Protein AF-0000000067173286 (afdb_homodimer)

Nearest PDB structures (foldseek):
  5bvb-assembly1_A  TM=8.939E-01  e=9.170E-11  synthetic construct
  5bvb-assembly6_D-2  TM=8.999E-01  e=1.768E-10  synthetic construct
  4j9a-assembly1_A  TM=9.009E-01  e=2.850E-10  Pseudomonas aeruginosa PAO1
  1z1s-assembly1_A  TM=8.974E-01  e=4.328E-10  Pseudomonas aeruginosa PAO1
  4j8t-assembly5_A  TM=9.009E-01  e=6.192E-10  Pseudomonas aeruginosa PAO1

Sequence (304 aa):
MTPEPDEARTRTHRTIDRLQQALLAGDMNTFADEWAPHGTATFPFAPPGWPSPKGRDEVRTYLSGLSGSVEIRGIRHQTRHDTADPGTVVLEWGVTGIVRATGKPYDIDYVVVITVGDEGIESFRDYWNPLAIAGATGGVEALASAFSGDGQMTPEPDEARTRTHRTIDRLQQALLAGDMNTFADEWAPHGTATFPFAPPGWPSPKGRDEVRTYLSGLSGSVEIRGIRHQTRHDTADPGTVVLEWGVTGIVRATGKPYDIDYVVVITVGDEGIESFRDYWNPLAIAGATGGVEALASAFSGDGQ

InterPro domains:
  IPR032710 NTF2-like domain superfamily [SSF54427] (3-133)
  IPR037401 SnoaL-like domain [PF12680] (18-120)

pLDDT: mean 88.12, std 14.84, range [24.48, 98.81]

Radius of gyration: 19.88 Å; Cα contacts (8 Å, |Δi|>4): 614; chains: 2; bounding box: 54×49×41 Å

Secondary structure (DSSP, 8-state):
----HHHHHHHHHHHHHHHHHHHHHT-HHHHHTTEEEEEEEE-TTSPTT----BHHHHHHHHHHHHHTTEEEEEEEEEEEEEBSSTTEEEEEEEEEEEETTT--EEEEEEEEEEEEETTEEEEEEEEE-HHHHHHHHT-HHHHHHHHHT---/----HHHHHHHHHHHHHHHHHHHHHT-HHHHHTTEEEEEEEE-TTSPTT----BHHHHHHHHHHHHHTTEEEEEEEEEEEEEBSSTTEEEEEEEEEEEETTT--EEEEEEEEEEEEETTEEEEEEEEE-HHHHHHHHT-HHHHHHHHHT---

Foldseek 3Di:
DPDDLVVLLVVQVVLVVQLQVCLQVLNQLSNLQQAFQFAWEAEVPDFPPDDIDGHSVRSSVVVVVVSQFWHWHDWPDWDWDQDPRSQKIKIWTKTKTAGPVVRDIAIWIWIWIWGADDRGTRYIYIYTDVCSVCVRRVRNVVVVCSPVPPDD/DPDDLVVLLVVQVVLVVQLQVCLQVLNQLSNLQQAFQFAWEAEVPDFPPDDIAGHSVRSSVVVVVVSQFWHWHDKPDWDWDQDPRSQKIKIWTKTKTAGPVVRDIAIWIWIWIWGADDRGTRYIYIYTDVCSVCVRRVRNVVVVCSPVPPDD

Structure (mmCIF, N/CA/C/O backbone):
data_AF-0000000067173286-model_v1
#
loop_
_entity.id
_entity.type
_entity.pdbx_description
1 polymer 'SnoaL-like domain-containing protein'
#
loop_
_atom_site.group_PDB
_atom_site.id
_atom_site.type_symbol
_atom_site.label_atom_id
_atom_site.label_alt_id
_atom_site.label_comp_id
_atom_site.label_asym_id
_atom_site.label_entity_id
_atom_site.label_seq_id
_atom_site.pdbx_PDB_ins_code
_atom_site.Cartn_x
_atom_site.Cartn_y
_atom_site.Cartn_z
_atom_site.occupancy
_atom_site.B_iso_or_equiv
_atom_site.auth_seq_id
_atom_site.auth_comp_id
_atom_site.auth_asym_id
_atom_site.auth_atom_id
_atom_site.pdbx_PDB_model_num
ATOM 1 N N . MET A 1 1 ? -25.359 -10.766 -17.016 1 54.47 1 MET A N 1
ATOM 2 C CA . MET A 1 1 ? -26.125 -10.289 -15.867 1 54.47 1 MET A CA 1
ATOM 3 C C . MET A 1 1 ? -25.188 -9.969 -14.695 1 54.47 1 MET A C 1
ATOM 5 O O . MET A 1 1 ? -24.312 -10.766 -14.359 1 54.47 1 MET A O 1
ATOM 9 N N . THR A 1 2 ? -25.094 -8.719 -14.242 1 65.69 2 THR A N 1
ATOM 10 C CA . THR A 1 2 ? -24.25 -8.336 -13.117 1 65.69 2 THR A CA 1
ATOM 11 C C . THR A 1 2 ? -24.594 -9.164 -11.883 1 65.69 2 THR A C 1
ATOM 13 O O . THR A 1 2 ? -25.75 -9.227 -11.469 1 65.69 2 THR A O 1
ATOM 16 N N . PRO A 1 3 ? -23.688 -10.008 -11.461 1 73.5 3 PRO A N 1
ATOM 17 C CA . PRO A 1 3 ? -23.984 -10.828 -10.289 1 73.5 3 PRO A CA 1
ATOM 18 C C . PRO A 1 3 ? -24.484 -10 -9.109 1 73.5 3 PRO A C 1
ATOM 20 O O . PRO A 1 3 ? -24.141 -8.828 -8.977 1 73.5 3 PRO A O 1
ATOM 23 N N . GLU A 1 4 ? -25.297 -10.625 -8.469 1 86.88 4 GLU A N 1
ATOM 24 C CA . GLU A 1 4 ? -25.719 -10.023 -7.207 1 86.88 4 GLU A CA 1
ATOM 25 C C . GLU A 1 4 ? -24.516 -9.695 -6.328 1 86.88 4 GLU A C 1
ATOM 27 O O . GLU A 1 4 ? -23.516 -10.414 -6.344 1 86.88 4 GLU A O 1
ATOM 32 N N . PRO A 1 5 ? -24.547 -8.656 -5.676 1 88.75 5 PRO A N 1
ATOM 33 C CA . PRO A 1 5 ? -23.406 -8.211 -4.871 1 88.75 5 PRO A CA 1
ATOM 34 C C . PRO A 1 5 ? -22.859 -9.312 -3.965 1 88.75 5 PRO A C 1
ATOM 36 O O . PRO A 1 5 ? -21.641 -9.438 -3.809 1 88.75 5 PRO A O 1
ATOM 39 N N . ASP A 1 6 ? -23.672 -10.07 -3.432 1 92.62 6 ASP A N 1
ATOM 40 C CA . ASP A 1 6 ? -23.234 -11.141 -2.551 1 92.62 6 ASP A CA 1
ATOM 41 C C . ASP A 1 6 ? -22.469 -12.211 -3.332 1 92.62 6 ASP A C 1
ATOM 43 O O . ASP A 1 6 ? -21.469 -12.758 -2.838 1 92.62 6 ASP A O 1
ATOM 47 N N . GLU A 1 7 ? -22.984 -12.523 -4.484 1 94.31 7 GLU A N 1
ATOM 48 C CA . GLU A 1 7 ? -22.312 -13.5 -5.324 1 94.31 7 GLU A CA 1
ATOM 49 C C . GLU A 1 7 ? -20.953 -12.992 -5.781 1 94.31 7 GLU A C 1
ATOM 51 O O . GLU A 1 7 ? -19.969 -13.75 -5.801 1 94.31 7 GLU A O 1
ATOM 56 N N . ALA A 1 8 ? -20.906 -11.773 -6.223 1 95.94 8 ALA A N 1
ATOM 57 C CA . ALA A 1 8 ? -19.641 -11.164 -6.633 1 95.94 8 ALA A CA 1
ATOM 58 C C . ALA A 1 8 ? -18.641 -11.156 -5.48 1 95.94 8 ALA A C 1
ATOM 60 O O . ALA A 1 8 ? -17.453 -11.414 -5.684 1 95.94 8 ALA A O 1
ATOM 61 N N . ARG A 1 9 ? -19.094 -10.898 -4.289 1 96.94 9 ARG A N 1
ATOM 62 C CA . ARG A 1 9 ? -18.25 -10.883 -3.107 1 96.94 9 ARG A CA 1
ATOM 63 C C . ARG A 1 9 ? -17.688 -12.266 -2.807 1 96.94 9 ARG A C 1
ATOM 65 O O . ARG A 1 9 ? -16.5 -12.414 -2.502 1 96.94 9 ARG A O 1
ATOM 72 N N . THR A 1 10 ? -18.562 -13.188 -2.887 1 97.19 10 THR A N 1
ATOM 73 C CA . THR A 1 10 ? -18.141 -14.57 -2.662 1 97.19 10 THR A CA 1
ATOM 74 C C . THR A 1 10 ? -17.109 -14.992 -3.695 1 97.19 10 THR A C 1
ATOM 76 O O . THR A 1 10 ? -16.094 -15.602 -3.35 1 97.19 10 THR A O 1
ATOM 79 N N . ARG A 1 11 ? -17.344 -14.656 -4.926 1 97.62 11 ARG A N 1
ATOM 80 C CA . ARG A 1 11 ? -16.406 -14.969 -5.988 1 97.62 11 ARG A CA 1
ATOM 81 C C . ARG A 1 11 ? -15.047 -14.312 -5.723 1 97.62 11 ARG A C 1
ATOM 83 O O . ARG A 1 11 ? -14.008 -14.945 -5.902 1 97.62 11 ARG A O 1
ATOM 90 N N . THR A 1 12 ? -15.078 -13.094 -5.348 1 98.19 12 THR A N 1
ATOM 91 C CA . THR A 1 12 ? -13.852 -12.359 -5.078 1 98.19 12 THR A CA 1
ATOM 92 C C . THR A 1 12 ? -13.055 -13.023 -3.961 1 98.19 12 THR A C 1
ATOM 94 O O . THR A 1 12 ? -11.859 -13.281 -4.113 1 98.19 12 THR A O 1
ATOM 97 N N . HIS A 1 13 ? -13.703 -13.344 -2.879 1 98.44 13 HIS A N 1
ATOM 98 C CA . HIS A 1 13 ? -13.008 -13.945 -1.746 1 98.44 13 HIS A CA 1
ATOM 99 C C . HIS A 1 13 ? -12.508 -15.344 -2.088 1 98.44 13 HIS A C 1
ATOM 101 O O . HIS A 1 13 ? -11.422 -15.742 -1.661 1 98.44 13 HIS A O 1
ATOM 107 N N . ARG A 1 14 ? -13.234 -16.078 -2.828 1 98.38 14 ARG A N 1
ATOM 108 C CA . ARG A 1 14 ? -12.797 -17.406 -3.24 1 98.38 14 ARG A CA 1
ATOM 109 C C . ARG A 1 14 ? -11.562 -17.312 -4.133 1 98.38 14 ARG A C 1
ATOM 111 O O . ARG A 1 14 ? -10.656 -18.141 -4.031 1 98.38 14 ARG A O 1
ATOM 118 N N . THR A 1 15 ? -11.609 -16.359 -5.039 1 98.56 15 THR A N 1
ATOM 119 C CA . THR A 1 15 ? -10.438 -16.156 -5.883 1 98.56 15 THR A CA 1
ATOM 120 C C . THR A 1 15 ? -9.211 -15.852 -5.031 1 98.56 15 THR A C 1
ATOM 122 O O . THR A 1 15 ? -8.133 -16.406 -5.262 1 98.56 15 THR A O 1
ATOM 125 N N . ILE A 1 16 ? -9.328 -14.992 -4.031 1 98.44 16 ILE A N 1
ATOM 126 C CA . ILE A 1 16 ? -8.219 -14.641 -3.148 1 98.44 16 ILE A CA 1
ATOM 127 C C . ILE A 1 16 ? -7.762 -15.867 -2.369 1 98.44 16 ILE A C 1
ATOM 129 O O . ILE A 1 16 ? -6.562 -16.094 -2.195 1 98.44 16 ILE A O 1
ATOM 133 N N . ASP A 1 17 ? -8.703 -16.703 -1.922 1 98.44 17 ASP A N 1
ATOM 134 C CA . ASP A 1 17 ? -8.359 -17.953 -1.268 1 98.44 17 ASP A CA 1
ATOM 135 C C . ASP A 1 17 ? -7.508 -18.828 -2.184 1 98.44 17 ASP A C 1
ATOM 137 O O . ASP A 1 17 ? -6.5 -19.391 -1.754 1 98.44 17 ASP A O 1
ATOM 141 N N . ARG A 1 18 ? -7.883 -18.969 -3.408 1 98.19 18 ARG A N 1
ATOM 142 C CA . ARG A 1 18 ? -7.16 -19.797 -4.367 1 98.19 18 ARG A CA 1
ATOM 143 C C . ARG A 1 18 ? -5.77 -19.234 -4.641 1 98.19 18 ARG A C 1
ATOM 145 O O . ARG A 1 18 ? -4.801 -19.984 -4.766 1 98.19 18 ARG A O 1
ATOM 152 N N . LEU A 1 19 ? -5.703 -17.938 -4.746 1 97.75 19 LEU A N 1
ATOM 153 C CA . LEU A 1 19 ? -4.402 -17.297 -4.91 1 97.75 19 LEU A CA 1
ATOM 154 C C . LEU A 1 19 ? -3.469 -17.656 -3.764 1 97.75 19 LEU A C 1
ATOM 156 O O . LEU A 1 19 ? -2.318 -18.047 -3.99 1 97.75 19 LEU A O 1
ATOM 160 N N . GLN A 1 20 ? -3.965 -17.5 -2.588 1 97.25 20 GLN A N 1
ATOM 161 C CA . GLN A 1 20 ? -3.141 -17.734 -1.406 1 97.25 20 GLN A CA 1
ATOM 162 C C . GLN A 1 20 ? -2.742 -19.203 -1.294 1 97.25 20 GLN A C 1
ATOM 164 O O . GLN A 1 20 ? -1.607 -19.516 -0.931 1 97.25 20 GLN A O 1
ATOM 169 N N . GLN A 1 21 ? -3.646 -20.094 -1.635 1 96.94 21 GLN A N 1
ATOM 170 C CA . GLN A 1 21 ? -3.336 -21.531 -1.639 1 96.94 21 GLN A CA 1
ATOM 171 C C . GLN A 1 21 ? -2.252 -21.844 -2.662 1 96.94 21 GLN A C 1
ATOM 173 O O . GLN A 1 21 ? -1.32 -22.609 -2.369 1 96.94 21 GLN A O 1
ATOM 178 N N . ALA A 1 22 ? -2.418 -21.328 -3.848 1 96.12 22 ALA A N 1
ATOM 179 C CA . ALA A 1 22 ? -1.419 -21.547 -4.895 1 96.12 22 ALA A CA 1
ATOM 180 C C . ALA A 1 22 ? -0.058 -21 -4.469 1 96.12 22 ALA A C 1
ATOM 182 O O . ALA A 1 22 ? 0.971 -21.641 -4.691 1 96.12 22 ALA A O 1
ATOM 183 N N . LEU A 1 23 ? -0.067 -19.844 -3.881 1 94 23 LEU A N 1
ATOM 184 C CA . LEU A 1 23 ? 1.149 -19.203 -3.395 1 94 23 LEU A CA 1
ATOM 185 C C . LEU A 1 23 ? 1.852 -20.078 -2.363 1 94 23 LEU A C 1
ATOM 187 O O . LEU A 1 23 ? 3.055 -20.328 -2.469 1 94 23 LEU A O 1
ATOM 191 N N . LEU A 1 24 ? 1.172 -20.609 -1.377 1 93.38 24 LEU A N 1
ATOM 192 C CA . LEU A 1 24 ? 1.72 -21.422 -0.295 1 93.38 24 LEU A CA 1
ATOM 193 C C . LEU A 1 24 ? 2.213 -22.766 -0.819 1 93.38 24 LEU A C 1
ATOM 195 O O . LEU A 1 24 ? 3.172 -23.328 -0.287 1 93.38 24 LEU A O 1
ATOM 199 N N . ALA A 1 25 ? 1.615 -23.219 -1.91 1 92.94 25 ALA A N 1
ATOM 200 C CA . ALA A 1 25 ? 2.002 -24.484 -2.529 1 92.94 25 ALA A CA 1
ATOM 201 C C . ALA A 1 25 ? 3.178 -24.297 -3.482 1 92.94 25 ALA A C 1
ATOM 203 O O . ALA A 1 25 ? 3.723 -25.266 -4.012 1 92.94 25 ALA A O 1
ATOM 204 N N . GLY A 1 26 ? 3.469 -23.094 -3.729 1 90.06 26 GLY A N 1
ATOM 205 C CA . GLY A 1 26 ? 4.496 -22.797 -4.715 1 90.06 26 GLY A CA 1
ATOM 206 C C . GLY A 1 26 ? 4.047 -23.078 -6.141 1 90.06 26 GLY A C 1
ATOM 207 O O . GLY A 1 26 ? 4.875 -23.297 -7.023 1 90.06 26 GLY A O 1
ATOM 208 N N . ASP A 1 27 ? 2.76 -23.125 -6.355 1 93.19 27 ASP A N 1
ATOM 209 C CA . ASP A 1 27 ? 2.182 -23.406 -7.668 1 93.19 27 ASP A CA 1
ATOM 210 C C . ASP A 1 27 ? 1.829 -22.109 -8.391 1 93.19 27 ASP A C 1
ATOM 212 O O . ASP A 1 27 ? 0.667 -21.688 -8.406 1 93.19 27 ASP A O 1
ATOM 216 N N . MET A 1 28 ? 2.738 -21.578 -9.117 1 92.31 28 MET A N 1
ATOM 217 C CA . MET A 1 28 ? 2.578 -20.25 -9.719 1 92.31 28 MET A CA 1
ATOM 218 C C . MET A 1 28 ? 1.744 -20.328 -10.992 1 92.31 28 MET A C 1
ATOM 220 O O . MET A 1 28 ? 1.188 -19.328 -11.438 1 92.31 28 MET A O 1
ATOM 224 N N . ASN A 1 29 ? 1.669 -21.469 -11.57 1 94.38 29 ASN A N 1
ATOM 225 C CA . ASN A 1 29 ? 0.774 -21.625 -12.711 1 94.38 29 ASN A CA 1
ATOM 226 C C . ASN A 1 29 ? -0.688 -21.469 -12.305 1 94.38 29 ASN A C 1
ATOM 228 O O . ASN A 1 29 ? -1.435 -20.719 -12.938 1 94.38 29 ASN A O 1
ATOM 232 N N . THR A 1 30 ? -1.023 -22.156 -11.273 1 95.88 30 THR A N 1
ATOM 233 C CA . THR A 1 30 ? -2.381 -22.031 -10.758 1 95.88 30 THR A CA 1
ATOM 234 C C . THR A 1 30 ? -2.656 -20.594 -10.297 1 95.88 30 THR A C 1
ATOM 236 O O . THR A 1 30 ? -3.762 -20.078 -10.484 1 95.88 30 THR A O 1
ATOM 239 N N . PHE A 1 31 ? -1.657 -20 -9.688 1 97.19 31 PHE A N 1
ATOM 240 C CA . PHE A 1 31 ? -1.773 -18.594 -9.305 1 97.19 31 PHE A CA 1
ATOM 241 C C . PHE A 1 31 ? -2.129 -17.734 -10.516 1 97.19 31 PHE A C 1
ATOM 243 O O . PHE A 1 31 ? -3.105 -16.984 -10.477 1 97.19 31 PHE A O 1
ATOM 250 N N . ALA A 1 32 ? -1.425 -17.906 -11.578 1 97.62 32 ALA A N 1
ATOM 251 C CA . ALA A 1 32 ? -1.604 -17.109 -12.789 1 97.62 32 ALA A CA 1
ATOM 252 C C . ALA A 1 32 ? -2.941 -17.422 -13.453 1 97.62 32 ALA A C 1
ATOM 254 O O . ALA A 1 32 ? -3.525 -16.562 -14.125 1 97.62 32 ALA A O 1
ATOM 255 N N . ASP A 1 33 ? -3.447 -18.578 -13.289 1 97.88 33 ASP A N 1
ATOM 256 C CA . ASP A 1 33 ? -4.695 -19 -13.914 1 97.88 33 ASP A CA 1
ATOM 257 C C . ASP A 1 33 ? -5.875 -18.172 -13.422 1 97.88 33 ASP A C 1
ATOM 259 O O . ASP A 1 33 ? -6.949 -18.188 -14.016 1 97.88 33 ASP A O 1
ATOM 263 N N . GLU A 1 34 ? -5.68 -17.5 -12.312 1 98.56 34 GLU A N 1
ATOM 264 C CA . GLU A 1 34 ? -6.77 -16.734 -11.727 1 98.56 34 GLU A CA 1
ATOM 265 C C . GLU A 1 34 ? -7 -15.43 -12.492 1 98.56 34 GLU A C 1
ATOM 267 O O . GLU A 1 34 ? -8.023 -14.766 -12.305 1 98.56 34 GLU A O 1
ATOM 272 N N . TRP A 1 35 ? -6.113 -15.055 -13.367 1 98.75 35 TRP A N 1
ATOM 273 C CA . TRP A 1 35 ? -6.246 -13.805 -14.109 1 98.75 35 TRP A CA 1
ATOM 274 C C . TRP A 1 35 ? -7.277 -13.938 -15.219 1 98.75 35 TRP A C 1
ATOM 276 O O . TRP A 1 35 ? -7.379 -14.992 -15.859 1 98.75 35 TRP A O 1
ATOM 286 N N . ALA A 1 36 ? -8.062 -12.914 -15.43 1 98.5 36 ALA A N 1
ATOM 287 C CA . ALA A 1 36 ? -8.852 -12.758 -16.641 1 98.5 36 ALA A CA 1
ATOM 288 C C . ALA A 1 36 ? -7.957 -12.578 -17.859 1 98.5 36 ALA A C 1
ATOM 290 O O . ALA A 1 36 ? -6.793 -12.203 -17.734 1 98.5 36 ALA A O 1
ATOM 291 N N . PRO A 1 37 ? -8.461 -12.789 -19.047 1 97.62 37 PRO A N 1
ATOM 292 C CA . PRO A 1 37 ? -7.664 -12.695 -20.266 1 97.62 37 PRO A CA 1
ATOM 293 C C . PRO A 1 37 ? -6.961 -11.344 -20.422 1 97.62 37 PRO A C 1
ATOM 295 O O . PRO A 1 37 ? -5.844 -11.281 -20.938 1 97.62 37 PRO A O 1
ATOM 298 N N . HIS A 1 38 ? -7.492 -10.297 -19.922 1 96.19 38 HIS A N 1
ATOM 299 C CA . HIS A 1 38 ? -6.867 -8.984 -20.031 1 96.19 38 HIS A CA 1
ATOM 300 C C . HIS A 1 38 ? -6.625 -8.367 -18.656 1 96.19 38 HIS A C 1
ATOM 302 O O . HIS A 1 38 ? -6.559 -7.148 -18.531 1 96.19 38 HIS A O 1
ATOM 308 N N . GLY A 1 39 ? -6.641 -9.219 -17.703 1 98.62 39 GLY A N 1
ATOM 309 C CA . GLY A 1 39 ? -6.348 -8.75 -16.359 1 98.62 39 GLY A CA 1
ATOM 310 C C . GLY A 1 39 ? -4.941 -8.203 -16.219 1 98.62 39 GLY A C 1
ATOM 311 O O . GLY A 1 39 ? -4.02 -8.656 -16.906 1 98.62 39 GLY A O 1
ATOM 312 N N . THR A 1 40 ? -4.738 -7.305 -15.336 1 98.62 40 THR A N 1
ATOM 313 C CA . THR A 1 40 ? -3.447 -6.645 -15.203 1 98.62 40 THR A CA 1
ATOM 314 C C . THR A 1 40 ? -2.854 -6.887 -13.82 1 98.62 40 THR A C 1
ATOM 316 O O . THR A 1 40 ? -3.588 -7.02 -12.844 1 98.62 40 THR A O 1
ATOM 319 N N . ALA A 1 41 ? -1.579 -6.992 -13.766 1 98 41 ALA A N 1
ATOM 320 C CA . ALA A 1 41 ? -0.787 -6.875 -12.547 1 98 41 ALA A CA 1
ATOM 321 C C . ALA A 1 41 ? 0.135 -5.66 -12.602 1 98 41 ALA A C 1
ATOM 323 O O . ALA A 1 41 ? 0.909 -5.504 -13.547 1 98 41 ALA A O 1
ATOM 324 N N . THR A 1 42 ? 0.015 -4.805 -11.672 1 97.31 42 THR A N 1
ATOM 325 C CA . THR A 1 42 ? 0.856 -3.613 -11.602 1 97.31 42 THR A CA 1
ATOM 326 C C . THR A 1 42 ? 1.503 -3.488 -10.219 1 97.31 42 THR A C 1
ATOM 328 O O . THR A 1 42 ? 0.99 -4.023 -9.234 1 97.31 42 THR A O 1
ATOM 331 N N . PHE A 1 43 ? 2.66 -2.836 -10.219 1 95.06 43 PHE A N 1
ATOM 332 C CA . PHE A 1 43 ? 3.49 -2.668 -9.031 1 95.06 43 PHE A CA 1
ATOM 333 C C . PHE A 1 43 ? 3.891 -1.209 -8.859 1 95.06 43 PHE A C 1
ATOM 335 O O . PHE A 1 43 ? 4.988 -0.81 -9.25 1 95.06 43 PHE A O 1
ATOM 342 N N . PRO A 1 44 ? 3.092 -0.469 -8.164 1 94.25 44 PRO A N 1
ATOM 343 C CA . PRO A 1 44 ? 3.252 0.987 -8.172 1 94.25 44 PRO A CA 1
ATOM 344 C C . PRO A 1 44 ? 4.562 1.439 -7.527 1 94.25 44 PRO A C 1
ATOM 346 O O . PRO A 1 44 ? 5.09 2.5 -7.871 1 94.25 44 PRO A O 1
ATOM 349 N N . PHE A 1 45 ? 5.137 0.632 -6.605 1 92.38 45 PHE A N 1
ATOM 350 C CA . PHE A 1 45 ? 6.34 1.048 -5.895 1 92.38 45 PHE A CA 1
ATOM 351 C C . PHE A 1 45 ? 7.586 0.459 -6.543 1 92.38 45 PHE A C 1
ATOM 353 O O . PHE A 1 45 ? 8.695 0.617 -6.027 1 92.38 45 PHE A O 1
ATOM 360 N N . ALA A 1 46 ? 7.398 -0.265 -7.621 1 85.44 46 ALA A N 1
ATOM 361 C CA . ALA A 1 46 ? 8.539 -0.851 -8.32 1 85.44 46 ALA A CA 1
ATOM 362 C C . ALA A 1 46 ? 9.367 0.225 -9.023 1 85.44 46 ALA A C 1
ATOM 364 O O . ALA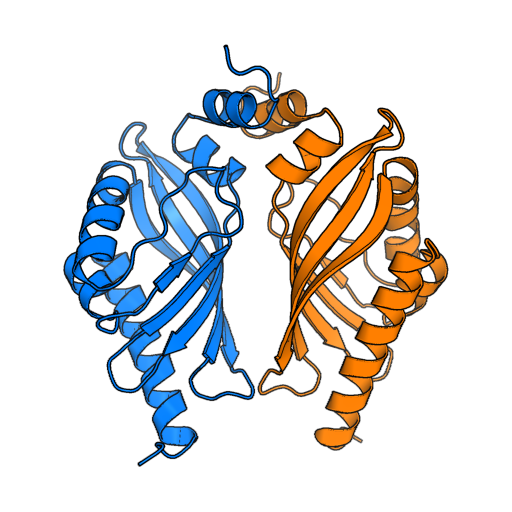 A 1 46 ? 8.852 1.301 -9.336 1 85.44 46 ALA A O 1
ATOM 365 N N . PRO A 1 47 ? 10.586 -0.074 -9.211 1 78.06 47 PRO A N 1
ATOM 366 C CA . PRO A 1 47 ? 11.422 0.886 -9.938 1 78.06 47 PRO A CA 1
ATOM 367 C C . PRO A 1 47 ? 10.977 1.079 -11.383 1 78.06 47 PRO A C 1
ATOM 369 O O . PRO A 1 47 ? 10.18 0.287 -11.898 1 78.06 47 PRO A O 1
ATOM 372 N N . PRO A 1 48 ? 11.453 2.182 -11.922 1 77.06 48 PRO A N 1
ATOM 373 C CA . PRO A 1 48 ? 11.133 2.414 -13.328 1 77.06 48 PRO A CA 1
ATOM 374 C C . PRO A 1 48 ? 11.547 1.248 -14.227 1 77.06 48 PRO A C 1
ATOM 376 O O . PRO A 1 48 ? 12.602 0.648 -14.023 1 77.06 48 PRO A O 1
ATOM 379 N N . GLY A 1 49 ? 10.688 0.938 -15.141 1 80.81 49 GLY A N 1
ATOM 380 C CA . GLY A 1 49 ? 10.984 -0.12 -16.094 1 80.81 49 GLY A CA 1
ATOM 381 C C . GLY A 1 49 ? 10.492 -1.481 -15.648 1 80.81 49 GLY A C 1
ATOM 382 O O . GLY A 1 49 ? 10.586 -2.457 -16.406 1 80.81 49 GLY A O 1
ATOM 383 N N . TRP A 1 50 ? 10.023 -1.545 -14.477 1 86.56 50 TRP A N 1
ATOM 384 C CA . TRP A 1 50 ? 9.477 -2.805 -13.984 1 86.56 50 TRP A CA 1
ATOM 385 C C . TRP A 1 50 ? 8.328 -3.287 -14.875 1 86.56 50 TRP A C 1
ATOM 387 O O . TRP A 1 50 ? 7.5 -2.488 -15.312 1 86.56 50 TRP A O 1
ATOM 397 N N . PRO A 1 51 ? 8.234 -4.523 -15.07 1 90.19 51 PRO A N 1
ATOM 398 C CA . PRO A 1 51 ? 7.172 -5.051 -15.938 1 90.19 51 PRO A CA 1
ATOM 399 C C . PRO A 1 51 ? 5.781 -4.883 -15.336 1 90.19 51 PRO A C 1
ATOM 401 O O . PRO A 1 51 ? 5.637 -4.809 -14.109 1 90.19 51 PRO A O 1
ATOM 404 N N . SER A 1 52 ? 4.766 -4.812 -16.188 1 95.38 52 SER A N 1
ATOM 405 C CA . SER A 1 52 ? 3.346 -4.844 -15.867 1 95.38 52 SER A CA 1
ATOM 406 C C . SER A 1 52 ? 2.611 -5.898 -16.688 1 95.38 52 SER A C 1
ATOM 408 O O . SER A 1 52 ? 1.961 -5.578 -17.688 1 95.38 52 SER A O 1
ATOM 410 N N . PRO A 1 53 ? 2.656 -7.121 -16.25 1 97.12 53 PRO A N 1
ATOM 411 C CA . PRO A 1 53 ? 2.111 -8.227 -17.047 1 97.12 53 PRO A CA 1
ATOM 412 C C . PRO A 1 53 ? 0.595 -8.141 -17.203 1 97.12 53 PRO A C 1
ATOM 414 O O . PRO A 1 53 ? -0.105 -7.684 -16.297 1 97.12 53 PRO A O 1
ATOM 417 N N . LYS A 1 54 ? 0.177 -8.617 -18.375 1 97.88 54 LYS A N 1
ATOM 418 C CA . LYS A 1 54 ? -1.24 -8.688 -18.719 1 97.88 54 LYS A CA 1
ATOM 419 C C . LYS A 1 54 ? -1.647 -10.102 -19.109 1 97.88 54 LYS A C 1
ATOM 421 O O . LYS A 1 54 ? -0.969 -10.758 -19.906 1 97.88 54 LYS A O 1
ATOM 426 N N . GLY A 1 55 ? -2.752 -10.469 -18.484 1 98 55 GLY A N 1
ATOM 427 C CA . GLY A 1 55 ? -3.271 -11.797 -18.797 1 98 55 GLY A CA 1
ATOM 428 C C . GLY A 1 55 ? -2.482 -12.914 -18.141 1 98 55 GLY A C 1
ATOM 429 O O . GLY A 1 55 ? -1.431 -12.672 -17.547 1 98 55 GLY A O 1
ATOM 430 N N . ARG A 1 56 ? -2.988 -14.094 -18.281 1 97.75 56 ARG A N 1
ATOM 431 C CA . ARG A 1 56 ? -2.465 -15.266 -17.578 1 97.75 56 ARG A CA 1
ATOM 432 C C . ARG A 1 56 ? -1.05 -15.594 -18.047 1 97.75 56 ARG A C 1
ATOM 434 O O . ARG A 1 56 ? -0.165 -15.852 -17.234 1 97.75 56 ARG A O 1
ATOM 441 N N . ASP A 1 57 ? -0.776 -15.492 -19.312 1 97 57 ASP A N 1
ATOM 442 C CA . ASP A 1 57 ? 0.509 -15.922 -19.859 1 97 57 ASP A CA 1
ATOM 443 C C . ASP A 1 57 ? 1.634 -14.992 -19.422 1 97 57 ASP A C 1
ATOM 445 O O . ASP A 1 57 ? 2.693 -15.445 -18.984 1 97 57 ASP A O 1
ATOM 449 N N . GLU A 1 58 ? 1.406 -13.727 -19.547 1 96.94 58 GLU A N 1
ATOM 450 C CA . GLU A 1 58 ? 2.436 -12.789 -19.094 1 96.94 58 GLU A CA 1
ATOM 451 C C . GLU A 1 58 ? 2.652 -12.883 -17.594 1 96.94 58 GLU A C 1
ATOM 453 O O . GLU A 1 58 ? 3.783 -12.766 -17.109 1 96.94 58 GLU A O 1
ATOM 458 N N . VAL A 1 59 ? 1.576 -13.039 -16.844 1 97.44 59 VAL A N 1
ATOM 459 C CA . VAL A 1 59 ? 1.697 -13.18 -15.391 1 97.44 59 VAL A CA 1
ATOM 460 C C . VAL A 1 59 ? 2.502 -14.43 -15.055 1 97.44 59 VAL A C 1
ATOM 462 O O . VAL A 1 59 ? 3.375 -14.398 -14.188 1 97.44 59 VAL A O 1
ATOM 465 N N . ARG A 1 60 ? 2.258 -15.5 -15.781 1 95.5 60 ARG A N 1
ATOM 466 C CA . ARG A 1 60 ? 3.016 -16.734 -15.578 1 95.5 60 ARG A CA 1
ATOM 467 C C . ARG A 1 60 ? 4.504 -16.516 -15.82 1 95.5 60 ARG A C 1
ATOM 469 O O . ARG A 1 60 ? 5.344 -16.938 -15.031 1 95.5 60 ARG A O 1
ATOM 476 N N . THR A 1 61 ? 4.832 -15.891 -16.891 1 93.56 61 THR A N 1
ATOM 477 C CA . THR A 1 61 ? 6.223 -15.586 -17.234 1 93.56 61 THR A CA 1
ATOM 478 C C . THR A 1 61 ? 6.867 -14.742 -16.141 1 93.56 61 THR A C 1
ATOM 480 O O . THR A 1 61 ? 7.996 -15.008 -15.719 1 93.56 61 THR A O 1
ATOM 483 N N . TYR A 1 62 ? 6.195 -13.781 -15.703 1 93.31 62 TYR A N 1
ATOM 484 C CA . TYR A 1 62 ? 6.684 -12.898 -14.656 1 93.31 62 TYR A CA 1
ATOM 485 C C . TYR A 1 62 ? 6.973 -13.68 -13.375 1 93.31 62 TYR A C 1
ATOM 487 O O . TYR A 1 62 ? 8.039 -13.523 -12.773 1 93.31 62 TYR A O 1
ATOM 495 N N . LEU A 1 63 ? 6.027 -14.508 -12.984 1 92 63 LEU A N 1
ATOM 496 C CA . LEU A 1 63 ? 6.109 -15.242 -11.727 1 92 63 LEU A CA 1
ATOM 497 C C . LEU A 1 63 ? 7.199 -16.312 -11.797 1 92 63 LEU A C 1
ATOM 499 O O . LEU A 1 63 ? 7.785 -16.672 -10.773 1 92 63 LEU A O 1
ATOM 503 N N . SER A 1 64 ? 7.48 -16.859 -12.938 1 84.88 64 SER A N 1
ATOM 504 C CA . SER A 1 64 ? 8.523 -17.859 -13.094 1 84.88 64 SER A CA 1
ATOM 505 C C . SER A 1 64 ? 9.891 -17.312 -12.695 1 84.88 64 SER A C 1
ATOM 507 O O . SER A 1 64 ? 10.734 -18.047 -12.188 1 84.88 64 SER A O 1
ATOM 509 N N . GLY A 1 65 ? 10.094 -16.094 -12.898 1 75.81 65 GLY A N 1
ATOM 510 C CA . GLY A 1 65 ? 11.336 -15.453 -12.492 1 75.81 65 GLY A CA 1
ATOM 511 C C . GLY A 1 65 ? 11.445 -15.258 -10.992 1 75.81 65 GLY A C 1
ATOM 512 O O . GLY A 1 65 ? 12.539 -15.289 -10.438 1 75.81 65 GLY A O 1
ATOM 513 N N . LEU A 1 66 ? 10.359 -15.062 -10.297 1 73.62 66 LEU A N 1
ATOM 514 C CA . LEU A 1 66 ? 10.328 -14.805 -8.859 1 73.62 66 LEU A CA 1
ATOM 515 C C . LEU A 1 66 ? 10.523 -16.094 -8.062 1 73.62 66 LEU A C 1
ATOM 517 O O . LEU A 1 66 ? 11.172 -16.078 -7.012 1 73.62 66 LEU A O 1
ATOM 521 N N . SER A 1 67 ? 9.992 -17.188 -8.531 1 73.38 67 SER A N 1
ATOM 522 C CA . SER A 1 67 ? 10.031 -18.484 -7.836 1 73.38 67 SER A CA 1
ATOM 523 C C . SER A 1 67 ? 11.461 -18.969 -7.668 1 73.38 67 SER A C 1
ATOM 525 O O . SER A 1 67 ? 11.758 -19.734 -6.738 1 73.38 67 SER A O 1
ATOM 527 N N . GLY A 1 68 ? 12.297 -18.5 -8.453 1 76.25 68 GLY A N 1
ATOM 528 C CA . GLY A 1 68 ? 13.688 -18.906 -8.352 1 76.25 68 GLY A CA 1
ATOM 529 C C . GLY A 1 68 ? 14.438 -18.203 -7.234 1 76.25 68 GLY A C 1
ATOM 530 O O . GLY A 1 68 ? 15.484 -18.688 -6.789 1 76.25 68 GLY A O 1
ATOM 531 N N . SER A 1 69 ? 13.891 -17.25 -6.637 1 79.81 69 SER A N 1
ATOM 532 C CA . SER A 1 69 ? 14.633 -16.438 -5.695 1 79.81 69 SER A CA 1
ATOM 533 C C . SER A 1 69 ? 14.188 -16.688 -4.262 1 79.81 69 SER A C 1
ATOM 535 O O . SER A 1 69 ? 14.992 -16.625 -3.332 1 79.81 69 SER A O 1
ATOM 537 N N . VAL A 1 70 ? 12.922 -17 -4.066 1 84.88 70 VAL A N 1
ATOM 538 C CA . VAL A 1 70 ? 12.43 -17.141 -2.701 1 84.88 70 VAL A CA 1
ATOM 539 C C . VAL A 1 70 ? 11.508 -18.359 -2.609 1 84.88 70 VAL A C 1
ATOM 541 O O . VAL A 1 70 ? 10.977 -18.828 -3.621 1 84.88 70 VAL A O 1
ATOM 544 N N . GLU A 1 71 ? 11.406 -18.891 -1.485 1 88.5 71 GLU A N 1
ATOM 545 C CA . GLU A 1 71 ? 10.406 -19.875 -1.097 1 88.5 71 GLU A CA 1
ATOM 546 C C . GLU A 1 71 ? 9.438 -19.312 -0.072 1 88.5 71 GLU A C 1
ATOM 548 O O . GLU A 1 71 ? 9.836 -18.938 1.033 1 88.5 71 GLU A O 1
ATOM 553 N N . ILE A 1 72 ? 8.227 -19.234 -0.429 1 91.81 72 ILE A N 1
ATOM 554 C CA . ILE A 1 72 ? 7.211 -18.734 0.487 1 91.81 72 ILE A CA 1
ATOM 555 C C . ILE A 1 72 ? 6.789 -19.844 1.453 1 91.81 72 ILE A C 1
ATOM 557 O O . ILE A 1 72 ? 6.477 -20.953 1.032 1 91.81 72 ILE A O 1
ATOM 561 N N . ARG A 1 73 ? 6.688 -19.516 2.752 1 93.69 73 ARG A N 1
ATOM 562 C CA . ARG A 1 73 ? 6.43 -20.562 3.744 1 93.69 73 ARG A CA 1
ATOM 563 C C . ARG A 1 73 ? 5.145 -20.281 4.516 1 93.69 73 ARG A C 1
ATOM 565 O O . ARG A 1 73 ? 4.586 -21.172 5.148 1 93.69 73 ARG A O 1
ATOM 572 N N . GLY A 1 74 ? 4.742 -19.047 4.441 1 95.69 74 GLY A N 1
ATOM 573 C CA . GLY A 1 74 ? 3.52 -18.812 5.188 1 95.69 74 GLY A CA 1
ATOM 574 C C . GLY A 1 74 ? 3.029 -17.375 5.07 1 95.69 74 GLY A C 1
ATOM 575 O O . GLY A 1 74 ? 3.748 -16.5 4.574 1 95.69 74 GLY A O 1
ATOM 576 N N . ILE A 1 75 ? 1.818 -17.234 5.453 1 96.5 75 ILE A N 1
ATOM 577 C CA . ILE A 1 75 ? 1.178 -15.938 5.609 1 96.5 75 ILE A CA 1
ATOM 578 C C . ILE A 1 75 ? 1.127 -15.555 7.086 1 96.5 75 ILE A C 1
ATOM 580 O O . ILE A 1 75 ? 0.497 -16.25 7.891 1 96.5 75 ILE A O 1
ATOM 584 N N . ARG A 1 76 ? 1.815 -14.461 7.449 1 96.5 76 ARG A N 1
ATOM 585 C CA . ARG A 1 76 ? 1.987 -14.062 8.844 1 96.5 76 ARG A CA 1
ATOM 586 C C . ARG A 1 76 ? 0.729 -13.383 9.375 1 96.5 76 ARG A C 1
ATOM 588 O O . ARG A 1 76 ? 0.422 -13.484 10.562 1 96.5 76 ARG A O 1
ATOM 595 N N . HIS A 1 77 ? 0.094 -12.602 8.602 1 96.75 77 HIS A N 1
ATOM 596 C CA . HIS A 1 77 ? -1.135 -11.883 8.922 1 96.75 77 HIS A CA 1
ATOM 597 C C . HIS A 1 77 ? -1.885 -11.477 7.656 1 96.75 77 HIS A C 1
ATOM 599 O O . HIS A 1 77 ? -1.302 -11.438 6.57 1 96.75 77 HIS A O 1
ATOM 605 N N . GLN A 1 78 ? -3.145 -11.297 7.871 1 97.38 78 GLN A N 1
ATOM 606 C CA . GLN A 1 78 ? -3.945 -10.805 6.754 1 97.38 78 GLN A CA 1
ATOM 607 C C . GLN A 1 78 ? -5.176 -10.047 7.246 1 97.38 78 GLN A C 1
ATOM 609 O O . GLN A 1 78 ? -5.793 -10.438 8.242 1 97.38 78 GLN A O 1
ATOM 614 N N . THR A 1 79 ? -5.418 -8.953 6.602 1 97.62 79 THR A N 1
ATOM 615 C CA . THR A 1 79 ? -6.66 -8.203 6.734 1 97.62 79 THR A CA 1
ATOM 616 C C . THR A 1 79 ? -7.254 -7.898 5.359 1 97.62 79 THR A C 1
ATOM 618 O O . THR A 1 79 ? -6.59 -7.309 4.508 1 97.62 79 THR A O 1
ATOM 621 N N . ARG A 1 80 ? -8.469 -8.359 5.152 1 98.25 80 ARG A N 1
ATOM 622 C CA . ARG A 1 80 ? -9.195 -8.047 3.926 1 98.25 80 ARG A CA 1
ATOM 623 C C . ARG A 1 80 ? -10.195 -6.918 4.156 1 98.25 80 ARG A C 1
ATOM 625 O O . ARG A 1 80 ? -11.016 -6.988 5.07 1 98.25 80 ARG A O 1
ATOM 632 N N . HIS A 1 81 ? -10.07 -5.902 3.365 1 98.12 81 HIS A N 1
ATOM 633 C CA . HIS A 1 81 ? -11.07 -4.84 3.354 1 98.12 81 HIS A CA 1
ATOM 634 C C . HIS A 1 81 ? -12 -4.969 2.152 1 98.12 81 HIS A C 1
ATOM 636 O O . HIS A 1 81 ? -11.609 -4.668 1.023 1 98.12 81 HIS A O 1
ATOM 642 N N . ASP A 1 82 ? -13.203 -5.441 2.463 1 98 82 ASP A N 1
ATOM 643 C CA . ASP A 1 82 ? -14.203 -5.367 1.402 1 98 82 ASP A CA 1
ATOM 644 C C . ASP A 1 82 ? -14.484 -3.916 1.009 1 98 82 ASP A C 1
ATOM 646 O O . ASP A 1 82 ? -14.594 -3.045 1.872 1 98 82 ASP A O 1
ATOM 650 N N . THR A 1 83 ? -14.531 -3.689 -0.287 1 97.69 83 THR A N 1
ATOM 651 C CA . THR A 1 83 ? -14.922 -2.354 -0.721 1 97.69 83 THR A CA 1
ATOM 652 C C . THR A 1 83 ? -16.422 -2.297 -1.009 1 97.69 83 THR A C 1
ATOM 654 O O . THR A 1 83 ? -17.109 -3.314 -0.925 1 97.69 83 THR A O 1
ATOM 657 N N . ALA A 1 84 ? -16.859 -1.097 -1.245 1 94 84 ALA A N 1
ATOM 658 C CA . ALA A 1 84 ? -18.266 -0.953 -1.627 1 94 84 ALA A CA 1
ATOM 659 C C . ALA A 1 84 ? -18.547 -1.644 -2.959 1 94 84 ALA A C 1
ATOM 661 O O . ALA A 1 84 ? -19.688 -2.002 -3.252 1 94 84 ALA A O 1
ATOM 662 N N . ASP A 1 85 ? -17.5 -1.74 -3.863 1 95.75 85 ASP A N 1
ATOM 663 C CA . ASP A 1 85 ? -17.562 -2.609 -5.035 1 95.75 85 ASP A CA 1
ATOM 664 C C . ASP A 1 85 ? -17.297 -4.062 -4.648 1 95.75 85 ASP A C 1
ATOM 666 O O . ASP A 1 85 ? -16.172 -4.422 -4.285 1 95.75 85 ASP A O 1
ATOM 670 N N . PRO A 1 86 ? -18.281 -4.871 -4.766 1 96.62 86 PRO A N 1
ATOM 671 C CA . PRO A 1 86 ? -18.125 -6.238 -4.266 1 96.62 86 PRO A CA 1
ATOM 672 C C . PRO A 1 86 ? -17.047 -7.02 -5.02 1 96.62 86 PRO A C 1
ATOM 674 O O . PRO A 1 86 ? -16.562 -8.055 -4.531 1 96.62 86 PRO A O 1
ATOM 677 N N . GLY A 1 87 ? -16.641 -6.555 -6.148 1 97.88 87 GLY A N 1
ATOM 678 C CA . GLY A 1 87 ? -15.594 -7.219 -6.902 1 97.88 87 GLY A CA 1
ATOM 679 C C . GLY A 1 87 ? -14.203 -6.754 -6.527 1 97.88 87 GLY A C 1
ATOM 680 O O . GLY A 1 87 ? -13.203 -7.262 -7.051 1 97.88 87 GLY A O 1
ATOM 681 N N . THR A 1 88 ? -14.141 -5.785 -5.625 1 98.5 88 THR A N 1
ATOM 682 C CA . THR A 1 88 ? -12.844 -5.223 -5.27 1 98.5 88 THR A CA 1
ATOM 683 C C . THR A 1 88 ? -12.57 -5.395 -3.777 1 98.5 88 THR A C 1
ATOM 685 O O . THR A 1 88 ? -13.414 -5.062 -2.943 1 98.5 88 THR A O 1
ATOM 688 N N . VAL A 1 89 ? -11.422 -5.996 -3.422 1 98.69 89 VAL A N 1
ATOM 689 C CA . VAL A 1 89 ? -10.938 -6.168 -2.059 1 98.69 89 VAL A CA 1
ATOM 690 C C . VAL A 1 89 ? -9.539 -5.559 -1.927 1 98.69 89 VAL A C 1
ATOM 692 O O . VAL A 1 89 ? -8.719 -5.664 -2.842 1 98.69 89 VAL A O 1
ATOM 695 N N . VAL A 1 90 ? -9.32 -4.859 -0.884 1 98.75 90 VAL A N 1
ATOM 696 C CA . VAL A 1 90 ? -7.969 -4.449 -0.518 1 98.75 90 VAL A CA 1
ATOM 697 C C . VAL A 1 90 ? -7.418 -5.391 0.55 1 98.75 90 VAL A C 1
ATOM 699 O O . VAL A 1 90 ? -8.023 -5.559 1.612 1 98.75 90 VAL A O 1
ATOM 702 N N . LEU A 1 91 ? -6.355 -5.973 0.259 1 98.62 91 LEU A N 1
ATOM 703 C CA . LEU A 1 91 ? -5.734 -6.984 1.106 1 98.62 91 LEU A CA 1
ATOM 704 C C . LEU A 1 91 ? -4.434 -6.461 1.713 1 98.62 91 LEU A C 1
ATOM 706 O O . LEU A 1 91 ? -3.473 -6.188 0.991 1 98.62 91 LEU A O 1
ATOM 710 N N . GLU A 1 92 ? -4.418 -6.172 2.988 1 98.44 92 GLU A N 1
ATOM 711 C CA . GLU A 1 92 ? -3.176 -6.023 3.738 1 98.44 92 GLU A CA 1
ATOM 712 C C . GLU A 1 92 ? -2.682 -7.371 4.262 1 98.44 92 GLU A C 1
ATOM 714 O O . GLU A 1 92 ? -3.412 -8.078 4.957 1 98.44 92 GLU A O 1
ATOM 719 N N . TRP A 1 93 ? -1.408 -7.664 3.912 1 96.81 93 TRP A N 1
ATOM 720 C CA . TRP A 1 93 ? -0.96 -8.969 4.379 1 96.81 93 TRP A CA 1
ATOM 721 C C . TRP A 1 93 ? 0.561 -9.023 4.469 1 96.81 93 TRP A C 1
ATOM 723 O O . TRP A 1 93 ? 1.249 -8.109 4.012 1 96.81 93 TRP A O 1
ATOM 733 N N . GLY A 1 94 ? 1.023 -10.023 5.168 1 95.12 94 GLY A N 1
ATOM 734 C CA . GLY A 1 94 ? 2.441 -10.297 5.336 1 95.12 94 GLY A CA 1
ATOM 735 C C . GLY A 1 94 ? 2.814 -11.734 5.008 1 95.12 94 GLY A C 1
ATOM 736 O O . GLY A 1 94 ? 2.129 -12.672 5.422 1 95.12 94 GLY A O 1
ATOM 737 N N . VAL A 1 95 ? 3.846 -11.859 4.23 1 94.44 95 VAL A N 1
ATOM 738 C CA . VAL A 1 95 ? 4.309 -13.18 3.807 1 94.44 95 VAL A CA 1
ATOM 739 C C . VAL A 1 95 ? 5.699 -13.445 4.375 1 94.44 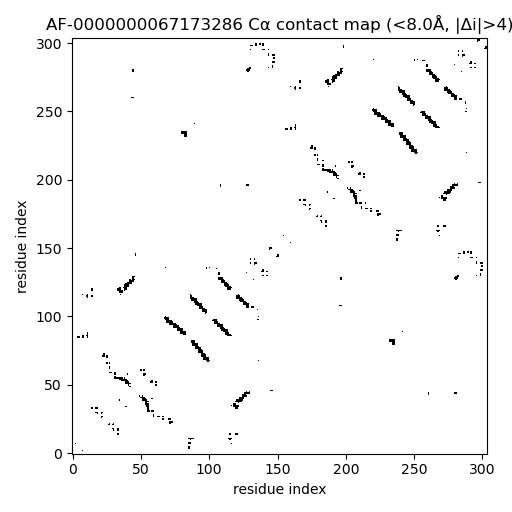95 VAL A C 1
ATOM 741 O O . VAL A 1 95 ? 6.527 -12.531 4.461 1 94.44 95 VAL A O 1
ATOM 744 N N . THR A 1 96 ? 5.895 -14.688 4.828 1 94.19 96 THR A N 1
ATOM 745 C CA . THR A 1 96 ? 7.199 -15.125 5.316 1 94.19 96 THR A CA 1
ATOM 746 C C . THR A 1 96 ? 7.73 -16.281 4.473 1 94.19 96 THR A C 1
ATOM 748 O O . THR A 1 96 ? 6.957 -17.047 3.887 1 94.19 96 THR A O 1
ATOM 751 N N . GLY A 1 97 ? 9.078 -16.312 4.422 1 92.62 97 GLY A N 1
ATOM 752 C CA . GLY A 1 97 ? 9.719 -17.375 3.66 1 92.62 97 GLY A CA 1
ATOM 753 C C . GLY A 1 97 ? 11.234 -17.391 3.811 1 92.62 97 GLY A C 1
ATOM 754 O O . GLY A 1 97 ? 11.766 -16.922 4.824 1 92.62 97 GLY A O 1
ATOM 755 N N . ILE A 1 98 ? 11.859 -18.047 2.791 1 89.88 98 ILE A N 1
ATOM 756 C CA . ILE A 1 98 ? 13.312 -18.172 2.791 1 89.88 98 ILE A CA 1
ATOM 757 C C . ILE A 1 98 ? 13.875 -17.703 1.456 1 89.88 98 ILE A C 1
ATOM 759 O O . ILE A 1 98 ? 13.289 -17.953 0.4 1 89.88 98 ILE A O 1
ATOM 763 N N . VAL A 1 99 ? 14.961 -17 1.588 1 86 99 VAL A N 1
ATOM 764 C CA . VAL A 1 99 ? 15.727 -16.672 0.392 1 86 99 VAL A CA 1
ATOM 765 C C . VAL A 1 99 ? 16.531 -17.891 -0.053 1 86 99 VAL A C 1
ATOM 767 O O . VAL A 1 99 ? 17.406 -18.375 0.68 1 86 99 VAL A O 1
ATOM 770 N N . ARG A 1 100 ? 16.328 -18.281 -1.273 1 85.81 100 ARG A N 1
ATOM 771 C CA . ARG A 1 100 ? 16.906 -19.547 -1.695 1 85.81 100 ARG A CA 1
ATOM 772 C C . ARG A 1 100 ? 18.438 -19.453 -1.746 1 85.81 100 ARG A C 1
ATOM 774 O O . ARG A 1 100 ? 19.125 -20.359 -1.316 1 85.81 100 ARG A O 1
ATOM 781 N N . ALA A 1 101 ? 18.938 -18.344 -2.207 1 81.56 101 ALA A N 1
ATOM 782 C CA . ALA A 1 101 ? 20.375 -18.188 -2.4 1 81.56 101 ALA A CA 1
ATOM 783 C C . ALA A 1 101 ? 21.125 -18.219 -1.067 1 81.56 101 ALA A C 1
ATOM 785 O O . ALA A 1 101 ? 22.234 -18.75 -0.986 1 81.56 101 ALA A O 1
ATOM 786 N N . THR A 1 102 ? 20.531 -17.781 0.005 1 83.06 102 THR A N 1
ATOM 787 C CA . THR A 1 102 ? 21.25 -17.609 1.27 1 83.06 102 THR A CA 1
ATOM 788 C C . THR A 1 102 ? 20.672 -18.547 2.334 1 83.06 102 THR A C 1
ATOM 790 O O . THR A 1 102 ? 21.297 -18.781 3.365 1 83.06 102 THR A O 1
ATOM 793 N N . GLY A 1 103 ? 19.438 -18.969 2.1 1 87.94 103 GLY A N 1
ATOM 794 C CA . GLY A 1 103 ? 18.75 -19.766 3.1 1 87.94 103 GLY A CA 1
ATOM 795 C C . GLY A 1 103 ? 18.203 -18.938 4.246 1 87.94 103 GLY A C 1
ATOM 796 O O . GLY A 1 103 ? 17.609 -19.484 5.184 1 87.94 103 GLY A O 1
ATOM 797 N N . LYS A 1 104 ? 18.359 -17.672 4.227 1 87.25 104 LYS A N 1
ATOM 798 C CA . LYS A 1 104 ? 17.906 -16.797 5.309 1 87.25 104 LYS A CA 1
ATOM 799 C C . LYS A 1 104 ? 16.406 -16.5 5.195 1 87.25 104 LYS A C 1
ATOM 801 O O . LYS A 1 104 ? 15.875 -16.391 4.09 1 87.25 104 LYS A O 1
ATOM 806 N N . PRO A 1 105 ? 15.781 -16.312 6.398 1 89.69 105 PRO A N 1
ATOM 807 C CA . PRO A 1 105 ? 14.359 -15.977 6.367 1 89.69 105 PRO A CA 1
ATOM 808 C C . PRO A 1 105 ? 14.117 -14.531 5.941 1 89.69 105 PRO A C 1
ATOM 810 O O . PRO A 1 105 ? 15.008 -13.688 6.051 1 89.69 105 PRO A O 1
ATOM 813 N N . TYR A 1 106 ? 12.906 -14.352 5.422 1 86.69 106 TYR A N 1
ATOM 814 C CA . TYR A 1 106 ? 12.461 -12.992 5.113 1 86.69 106 TYR A CA 1
ATOM 815 C C . TYR A 1 106 ? 11 -12.805 5.496 1 86.69 106 TYR A C 1
ATOM 817 O O . TYR A 1 106 ? 10.234 -13.766 5.574 1 86.69 106 TYR A O 1
ATOM 825 N N . ASP A 1 107 ? 10.688 -11.594 5.848 1 90.38 107 ASP A N 1
ATOM 826 C CA . ASP A 1 107 ? 9.328 -11.117 6.082 1 90.38 107 ASP A CA 1
ATOM 827 C C . ASP A 1 107 ? 9.047 -9.859 5.262 1 90.38 107 ASP A C 1
ATOM 829 O O . ASP A 1 107 ? 9.773 -8.875 5.352 1 90.38 107 ASP A O 1
ATOM 833 N N . ILE A 1 108 ? 7.969 -9.977 4.469 1 91.25 108 ILE A N 1
ATOM 834 C CA . ILE A 1 108 ? 7.617 -8.812 3.668 1 91.25 108 ILE A CA 1
ATOM 835 C C . ILE A 1 108 ? 6.125 -8.523 3.801 1 91.25 108 ILE A C 1
ATOM 837 O O . ILE A 1 108 ? 5.301 -9.438 3.729 1 91.25 108 ILE A O 1
ATOM 841 N N . ASP A 1 109 ? 5.816 -7.309 3.998 1 94.19 109 ASP A N 1
ATOM 842 C CA . ASP A 1 109 ? 4.43 -6.848 4.066 1 94.19 109 ASP A CA 1
ATOM 843 C C . ASP A 1 109 ? 3.98 -6.254 2.734 1 94.19 109 ASP A C 1
ATOM 845 O O . ASP A 1 109 ? 4.781 -5.66 2.01 1 94.19 109 ASP A O 1
ATOM 849 N N . TYR A 1 110 ? 2.664 -6.41 2.48 1 96.06 110 TYR A N 1
ATOM 850 C CA . TYR A 1 110 ? 2.043 -5.965 1.239 1 96.06 110 TYR A CA 1
ATOM 851 C C . TYR A 1 110 ? 0.705 -5.285 1.512 1 96.06 110 TYR A C 1
ATOM 853 O O . TYR A 1 110 ? 0.087 -5.512 2.555 1 96.06 110 TYR A O 1
ATOM 861 N N . VAL A 1 111 ? 0.308 -4.477 0.631 1 98.19 111 VAL A N 1
ATOM 862 C CA . VAL A 1 111 ? -1.091 -4.113 0.438 1 98.19 111 VAL A CA 1
ATOM 863 C C . VAL A 1 111 ? -1.46 -4.238 -1.038 1 98.19 111 VAL A C 1
ATOM 865 O O . VAL A 1 111 ? -0.743 -3.74 -1.909 1 98.19 111 VAL A O 1
ATOM 868 N N . VAL A 1 112 ? -2.531 -4.93 -1.354 1 98.56 112 VAL A N 1
ATOM 869 C CA . VAL A 1 112 ? -2.922 -5.242 -2.725 1 98.56 112 VAL A CA 1
ATOM 870 C C . VAL A 1 112 ? -4.375 -4.84 -2.951 1 98.56 112 VAL A C 1
ATOM 872 O O . VAL A 1 112 ? -5.242 -5.125 -2.121 1 98.56 112 VAL A O 1
ATOM 875 N N . VAL A 1 113 ? -4.621 -4.09 -3.982 1 98.69 113 VAL A N 1
ATOM 876 C CA . VAL A 1 113 ? -5.98 -3.838 -4.449 1 98.69 113 VAL A CA 1
ATOM 877 C C . VAL A 1 113 ? -6.34 -4.832 -5.547 1 98.69 113 VAL A C 1
ATOM 879 O O . VAL A 1 113 ? -5.734 -4.832 -6.621 1 98.69 113 VAL A O 1
ATOM 882 N N . ILE A 1 114 ? -7.32 -5.641 -5.32 1 98.81 114 ILE A N 1
ATOM 883 C CA . ILE A 1 114 ? -7.668 -6.738 -6.215 1 98.81 114 ILE A CA 1
ATOM 884 C C . ILE A 1 114 ? -9.102 -6.566 -6.711 1 98.81 114 ILE A C 1
ATOM 886 O O . ILE A 1 114 ? -10.031 -6.453 -5.91 1 98.81 114 ILE A O 1
ATOM 890 N N . THR A 1 115 ? -9.258 -6.5 -7.984 1 98.81 115 THR A N 1
ATOM 891 C CA . THR A 1 115 ? -10.578 -6.496 -8.586 1 98.81 115 THR A CA 1
ATOM 892 C C . THR A 1 115 ? -10.812 -7.773 -9.391 1 98.81 115 THR A C 1
ATOM 894 O O . THR A 1 115 ? -10.016 -8.102 -10.281 1 98.81 115 THR A O 1
ATOM 897 N N . VAL A 1 116 ? -11.883 -8.453 -9.086 1 98.75 116 VAL A N 1
ATOM 898 C CA . VAL A 1 116 ? -12.227 -9.719 -9.719 1 98.75 116 VAL A CA 1
ATOM 899 C C . VAL A 1 116 ? -13.539 -9.57 -10.484 1 98.75 116 VAL A C 1
ATOM 901 O O . VAL A 1 116 ? -14.531 -9.086 -9.945 1 98.75 116 VAL A O 1
ATOM 904 N N . GLY A 1 117 ? -13.516 -9.93 -11.688 1 97.69 117 GLY A N 1
ATOM 905 C CA . GLY A 1 117 ? -14.719 -10 -12.508 1 97.69 117 GLY A CA 1
ATOM 906 C C . GLY A 1 117 ? -15.164 -11.422 -12.789 1 97.69 117 GLY A C 1
ATOM 907 O O . GLY A 1 117 ? -14.734 -12.359 -12.125 1 97.69 117 GLY A O 1
ATOM 908 N N . ASP A 1 118 ? -15.961 -11.539 -13.734 1 96 118 ASP A N 1
ATOM 909 C CA . ASP A 1 118 ? -16.562 -12.828 -14.055 1 96 118 ASP A CA 1
ATOM 910 C C . ASP A 1 118 ? -15.531 -13.797 -14.617 1 96 118 ASP A C 1
ATOM 912 O O . ASP A 1 118 ? -15.641 -15.008 -14.445 1 96 118 ASP A O 1
ATOM 916 N N . GLU A 1 119 ? -14.578 -13.289 -15.234 1 97.44 119 GLU A N 1
ATOM 917 C CA . GLU A 1 119 ? -13.625 -14.156 -15.93 1 97.44 119 GLU A CA 1
ATOM 918 C C . GLU A 1 119 ? -12.328 -14.281 -15.141 1 97.44 119 GLU A C 1
ATOM 920 O O . GLU A 1 119 ? -11.359 -14.867 -15.633 1 97.44 119 GLU A O 1
ATOM 925 N N . GLY A 1 120 ? -12.273 -13.695 -13.922 1 98.38 120 GLY A N 1
ATOM 926 C CA . GLY A 1 120 ? -11.07 -13.727 -13.109 1 98.38 120 GLY A CA 1
ATOM 927 C C . GLY A 1 120 ? -10.609 -12.352 -12.656 1 98.38 120 GLY A C 1
ATOM 928 O O . GLY A 1 120 ? -11.406 -11.406 -12.633 1 98.38 120 GLY A O 1
ATOM 929 N N . ILE A 1 121 ? -9.352 -12.266 -12.281 1 98.81 121 ILE A N 1
ATOM 930 C CA . ILE A 1 121 ? -8.781 -11.016 -11.773 1 98.81 121 ILE A CA 1
ATOM 931 C C . ILE A 1 121 ? -8.641 -10.016 -12.914 1 98.81 121 ILE A C 1
ATOM 933 O O . ILE A 1 121 ? -7.938 -10.273 -13.898 1 98.81 121 ILE A O 1
ATOM 937 N N . GLU A 1 122 ? -9.281 -8.93 -12.766 1 98.81 122 GLU A N 1
ATOM 938 C CA . GLU A 1 122 ? -9.227 -7.859 -13.75 1 98.81 122 GLU A CA 1
ATOM 939 C C . GLU A 1 122 ? -8.086 -6.891 -13.445 1 98.81 122 GLU A C 1
ATOM 941 O O . GLU A 1 122 ? -7.512 -6.289 -14.359 1 98.81 122 GLU A O 1
ATOM 946 N N . SER A 1 123 ? -7.875 -6.699 -12.242 1 98.75 123 SER A N 1
ATOM 947 C CA . SER A 1 123 ? -6.805 -5.805 -11.812 1 98.75 123 SER A CA 1
ATOM 948 C C . SER A 1 123 ? -6.195 -6.266 -10.492 1 98.75 123 SER A C 1
ATOM 950 O O . SER A 1 123 ? -6.918 -6.602 -9.555 1 98.75 123 SER A O 1
ATOM 952 N N . PHE A 1 124 ? -4.898 -6.402 -10.453 1 98.62 124 PHE A N 1
ATOM 953 C CA . PHE A 1 124 ? -4.07 -6.742 -9.305 1 98.62 124 PHE A CA 1
ATOM 954 C C . PHE A 1 124 ? -2.975 -5.703 -9.094 1 98.62 124 PHE A C 1
ATOM 956 O O . PHE A 1 124 ? -1.931 -5.754 -9.75 1 98.62 124 PHE A O 1
ATOM 963 N N . ARG A 1 125 ? -3.219 -4.691 -8.25 1 98.31 125 ARG A N 1
ATOM 964 C CA . ARG A 1 125 ? -2.23 -3.662 -7.945 1 98.31 125 ARG A CA 1
ATOM 965 C C . ARG A 1 125 ? -1.523 -3.953 -6.625 1 98.31 125 ARG A C 1
ATOM 967 O O . ARG A 1 125 ? -2.107 -3.791 -5.551 1 98.31 125 ARG A O 1
ATOM 974 N N . ASP A 1 126 ? -0.308 -4.387 -6.719 1 97.62 126 ASP A N 1
ATOM 975 C CA . ASP A 1 126 ? 0.484 -4.934 -5.621 1 97.62 126 ASP A CA 1
ATOM 976 C C . ASP A 1 126 ? 1.512 -3.918 -5.129 1 97.62 126 ASP A C 1
ATOM 978 O O . ASP A 1 126 ? 2.506 -3.652 -5.809 1 97.62 126 ASP A O 1
ATOM 982 N N . TYR A 1 127 ? 1.271 -3.334 -3.963 1 97.12 127 TYR A N 1
ATOM 983 C CA . TYR A 1 127 ? 2.195 -2.416 -3.307 1 97.12 127 TYR A CA 1
ATOM 984 C C . TYR A 1 127 ? 3.127 -3.164 -2.361 1 97.12 127 TYR A C 1
ATOM 986 O O . TYR A 1 127 ? 2.67 -3.836 -1.434 1 97.12 127 TYR A O 1
ATOM 994 N N . TRP A 1 128 ? 4.387 -3.02 -2.572 1 92.44 128 TRP A N 1
ATOM 995 C CA . TRP A 1 128 ? 5.395 -3.619 -1.704 1 92.44 128 TRP A CA 1
ATOM 996 C C . TRP A 1 128 ? 6.539 -2.646 -1.439 1 92.44 128 TRP A C 1
ATOM 998 O O . TRP A 1 128 ? 6.672 -1.633 -2.131 1 92.44 128 TRP A O 1
ATOM 1008 N N . ASN A 1 129 ? 7.312 -3.02 -0.426 1 88.5 129 ASN A N 1
ATOM 1009 C CA . ASN A 1 129 ? 8.492 -2.25 -0.039 1 88.5 129 ASN A CA 1
ATOM 1010 C C . ASN A 1 129 ? 9.727 -2.682 -0.822 1 88.5 129 ASN A C 1
ATOM 1012 O O . ASN A 1 129 ? 10.273 -3.756 -0.577 1 88.5 129 ASN A O 1
ATOM 1016 N N . PRO A 1 130 ? 10.18 -1.874 -1.715 1 83.69 130 PRO A N 1
ATOM 1017 C CA . PRO A 1 130 ? 11.32 -2.295 -2.539 1 83.69 130 PRO A CA 1
ATOM 1018 C C . PRO A 1 130 ? 12.578 -2.557 -1.719 1 83.69 130 PRO A C 1
ATOM 1020 O O . PRO A 1 130 ? 13.398 -3.402 -2.092 1 83.69 130 PRO A O 1
ATOM 1023 N N . LEU A 1 131 ? 12.742 -1.882 -0.691 1 78.31 131 LEU A N 1
ATOM 1024 C CA . LEU A 1 131 ? 13.914 -2.096 0.15 1 78.31 131 LEU A CA 1
ATOM 1025 C C . LEU A 1 131 ? 13.852 -3.457 0.834 1 78.31 131 LEU A C 1
ATOM 1027 O O . LEU A 1 131 ? 14.875 -4.137 0.968 1 78.31 131 LEU A O 1
ATOM 1031 N N . ALA A 1 132 ? 12.75 -3.754 1.288 1 75.81 132 ALA A N 1
ATOM 1032 C CA . ALA A 1 132 ? 12.57 -5.059 1.918 1 75.81 132 ALA A CA 1
ATOM 1033 C C . ALA A 1 132 ? 12.812 -6.188 0.919 1 75.81 132 ALA A C 1
ATOM 1035 O O . ALA A 1 132 ? 13.445 -7.191 1.25 1 75.81 132 ALA A O 1
ATOM 1036 N N . ILE A 1 133 ? 12.391 -5.988 -0.282 1 75.5 133 ILE A N 1
ATOM 1037 C CA . ILE A 1 133 ? 12.578 -6.992 -1.324 1 75.5 133 ILE A CA 1
ATOM 1038 C C . ILE A 1 133 ? 14.062 -7.102 -1.67 1 75.5 133 ILE A C 1
ATOM 1040 O O . ILE A 1 133 ? 14.602 -8.203 -1.784 1 75.5 133 ILE A O 1
ATOM 1044 N N . ALA A 1 134 ? 14.664 -5.957 -1.84 1 73.56 134 ALA A N 1
ATOM 1045 C CA . ALA A 1 134 ? 16.094 -5.938 -2.162 1 73.56 134 ALA A CA 1
ATOM 1046 C C . ALA A 1 134 ? 16.922 -6.543 -1.03 1 73.56 134 ALA A C 1
ATOM 1048 O O . ALA A 1 134 ? 17.891 -7.258 -1.279 1 73.56 134 ALA A O 1
ATOM 1049 N N . GLY A 1 135 ? 16.625 -6.188 0.125 1 68.44 135 GLY A N 1
ATOM 1050 C CA . GLY A 1 135 ? 17.312 -6.766 1.27 1 68.44 135 GLY A CA 1
ATOM 1051 C C . GLY A 1 135 ? 17.203 -8.273 1.331 1 68.44 135 GLY A C 1
ATOM 1052 O O . GLY A 1 135 ? 18.188 -8.961 1.636 1 68.44 135 GLY A O 1
ATOM 1053 N N . ALA A 1 136 ? 16.109 -8.711 1.062 1 67.12 136 ALA A N 1
ATOM 1054 C CA . ALA A 1 136 ? 15.875 -10.148 1.093 1 67.12 136 ALA A CA 1
ATOM 1055 C C . ALA A 1 136 ? 16.672 -10.859 -0.002 1 67.12 136 ALA A C 1
ATOM 1057 O O . ALA A 1 136 ? 17.172 -11.969 0.207 1 67.12 136 ALA A O 1
ATOM 1058 N N . THR A 1 137 ? 16.859 -10.148 -1.107 1 68.38 137 THR A N 1
ATOM 1059 C CA . THR A 1 137 ? 17.469 -10.82 -2.25 1 68.38 137 THR A CA 1
ATOM 1060 C C . THR A 1 137 ? 18.922 -10.406 -2.402 1 68.38 137 THR A C 1
ATOM 1062 O O . THR A 1 137 ? 19.641 -10.953 -3.238 1 68.38 137 THR A O 1
ATOM 1065 N N . GLY A 1 138 ? 19.438 -9.539 -1.523 1 61.94 138 GLY A N 1
ATOM 1066 C CA . GLY A 1 138 ? 20.828 -9.109 -1.546 1 61.94 138 GLY A CA 1
ATOM 1067 C C . GLY A 1 138 ? 21.094 -8.008 -2.549 1 61.94 138 GLY A C 1
ATOM 1068 O O . GLY A 1 138 ? 22.219 -7.859 -3.031 1 61.94 138 GLY A O 1
ATOM 1069 N N . GLY A 1 139 ? 20.141 -7.238 -2.822 1 61.94 139 GLY A N 1
ATOM 1070 C CA . GLY A 1 139 ? 20.375 -6.273 -3.887 1 61.94 139 GLY A CA 1
ATOM 1071 C C . GLY A 1 139 ? 20.125 -4.84 -3.453 1 61.94 139 GLY A C 1
ATOM 1072 O O . GLY A 1 139 ? 19.797 -3.984 -4.277 1 61.94 139 GLY A O 1
ATOM 1073 N N . VAL A 1 140 ? 20.344 -4.602 -2.262 1 59.06 140 VAL A N 1
ATOM 1074 C CA . VAL A 1 140 ? 20 -3.277 -1.759 1 59.06 140 VAL A CA 1
ATOM 1075 C C . VAL A 1 140 ? 20.844 -2.221 -2.461 1 59.06 140 VAL A C 1
ATOM 1077 O O . VAL A 1 140 ? 20.344 -1.166 -2.852 1 59.06 140 VAL A O 1
ATOM 1080 N N . GLU A 1 141 ? 22.062 -2.611 -2.588 1 59.44 141 GLU A N 1
ATOM 1081 C CA . GLU A 1 141 ? 22.953 -1.644 -3.225 1 59.44 141 GLU A CA 1
ATOM 1082 C C . GLU A 1 141 ? 22.531 -1.371 -4.664 1 59.44 141 GLU A C 1
ATOM 1084 O O . GLU A 1 141 ? 22.531 -0.224 -5.113 1 59.44 141 GLU A O 1
ATOM 1089 N N . ALA A 1 142 ? 22.281 -2.408 -5.316 1 57.28 142 ALA A N 1
ATOM 1090 C CA . ALA A 1 142 ? 21.859 -2.256 -6.711 1 57.28 142 ALA A CA 1
ATOM 1091 C C . ALA A 1 142 ? 20.578 -1.445 -6.816 1 57.28 142 ALA A C 1
ATOM 1093 O O . ALA A 1 142 ? 20.453 -0.585 -7.691 1 57.28 142 ALA A O 1
ATOM 1094 N N . LEU A 1 143 ? 19.812 -1.651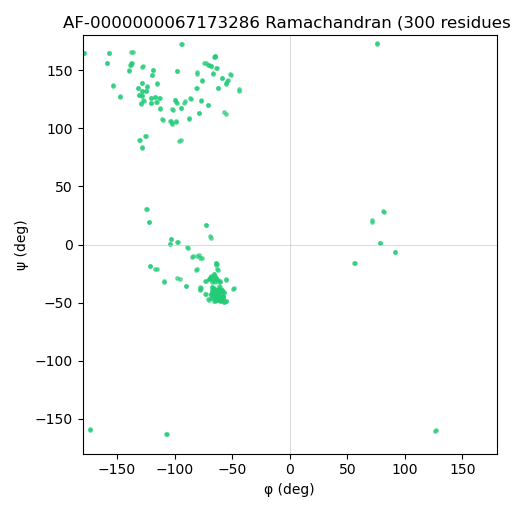 -5.918 1 60.81 143 LEU A N 1
ATOM 1095 C CA . LEU A 1 143 ? 18.531 -0.955 -5.914 1 60.81 143 LEU A CA 1
ATOM 1096 C C . LEU A 1 143 ? 18.719 0.516 -5.555 1 60.81 143 LEU A C 1
ATOM 1098 O O . LEU A 1 143 ? 18.109 1.391 -6.176 1 60.81 143 LEU A O 1
ATOM 1102 N N . ALA A 1 144 ? 19.594 0.702 -4.543 1 59.38 144 ALA A N 1
ATOM 1103 C CA . ALA A 1 144 ? 19.875 2.074 -4.129 1 59.38 144 ALA A CA 1
ATOM 1104 C C . ALA A 1 144 ? 20.438 2.891 -5.285 1 59.38 144 ALA A C 1
ATOM 1106 O O . ALA A 1 144 ? 20.109 4.066 -5.445 1 59.38 144 ALA A O 1
ATOM 1107 N N . SER A 1 145 ? 21.266 2.205 -6.027 1 60.31 145 SER A N 1
ATOM 1108 C CA . SER A 1 145 ? 21.875 2.867 -7.172 1 60.31 145 SER A CA 1
ATOM 1109 C C . SER A 1 145 ? 20.844 3.229 -8.227 1 60.31 145 SER A C 1
ATOM 1111 O O . SER A 1 145 ? 20.922 4.285 -8.852 1 60.31 145 SER A O 1
ATOM 1113 N N . ALA A 1 146 ? 19.953 2.471 -8.43 1 54.66 146 ALA A N 1
ATOM 1114 C CA . ALA A 1 146 ? 18.906 2.699 -9.422 1 54.66 146 ALA A CA 1
ATOM 1115 C C . ALA A 1 146 ? 18.062 3.918 -9.055 1 54.66 146 ALA A C 1
ATOM 1117 O O . ALA A 1 146 ? 17.562 4.625 -9.938 1 54.66 146 ALA A O 1
ATOM 1118 N N . PHE A 1 147 ? 18.016 4.168 -7.82 1 57.75 147 PHE A N 1
ATOM 1119 C CA . PHE A 1 147 ? 17.172 5.273 -7.363 1 5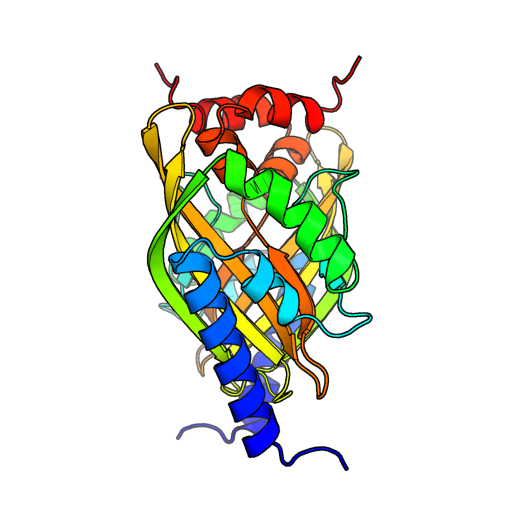7.75 147 PHE A CA 1
ATOM 1120 C C . PHE A 1 147 ? 18.016 6.531 -7.156 1 57.75 147 PHE A C 1
ATOM 1122 O O . PHE A 1 147 ? 17.469 7.641 -7.145 1 57.75 147 PHE A O 1
ATOM 1129 N N . SER A 1 148 ? 19.266 6.375 -6.824 1 54 148 SER A N 1
ATOM 1130 C CA . SER A 1 148 ? 20.109 7.543 -6.613 1 54 148 SER A CA 1
ATOM 1131 C C . SER A 1 148 ? 20.438 8.227 -7.938 1 54 148 SER A C 1
ATOM 1133 O O . SER A 1 148 ? 20.922 9.367 -7.949 1 54 148 SER A O 1
ATOM 1135 N N . GLY A 1 149 ? 19.844 8.047 -8.992 1 47.34 149 GLY A N 1
ATOM 1136 C CA . GLY A 1 149 ? 20.266 8.711 -10.219 1 47.34 149 GLY A CA 1
ATOM 1137 C C . GLY A 1 149 ? 21.703 8.453 -10.586 1 47.34 149 GLY A C 1
ATOM 1138 O O . GLY A 1 149 ? 22.234 9.062 -11.508 1 47.34 149 GLY A O 1
ATOM 1139 N N . ASP A 1 150 ? 22.578 7.996 -9.852 1 38.28 150 ASP A N 1
ATOM 1140 C CA . ASP A 1 150 ? 23.938 7.809 -10.328 1 38.28 150 ASP A CA 1
ATOM 1141 C C . ASP A 1 150 ? 24.016 6.691 -11.367 1 38.28 150 ASP A C 1
ATOM 1143 O O . ASP A 1 150 ? 25.094 6.184 -11.664 1 38.28 150 ASP A O 1
ATOM 1147 N N . GLY A 1 151 ? 23.172 6.121 -11.859 1 30.98 151 GLY A N 1
ATOM 1148 C CA . GLY A 1 151 ? 23.453 5.234 -12.977 1 30.98 151 GLY A CA 1
ATOM 1149 C C . GLY A 1 151 ? 24.406 5.836 -13.992 1 30.98 151 GLY A C 1
ATOM 1150 O O . GLY A 1 151 ? 24.422 7.055 -14.195 1 30.98 151 GLY A O 1
ATOM 1151 N N . GLN A 1 152 ? 25.5 4.98 -14.469 1 24.56 152 GLN A N 1
ATOM 1152 C CA . GLN A 1 152 ? 26.453 5.266 -15.531 1 24.56 152 GLN A CA 1
ATOM 1153 C C . GLN A 1 152 ? 25.75 5.777 -16.781 1 24.56 152 GLN A C 1
ATOM 1155 O O . GLN A 1 152 ? 24.641 5.352 -17.094 1 24.56 152 GLN A O 1
ATOM 1160 N N . MET B 1 1 ? -24.891 6.664 19.562 1 54.34 1 MET B N 1
ATOM 1161 C CA . MET B 1 1 ? -25.672 6.066 18.484 1 54.34 1 MET B CA 1
ATOM 1162 C C . MET B 1 1 ? -24.828 5.91 17.219 1 54.34 1 MET B C 1
ATOM 1164 O O . MET B 1 1 ? -24.141 6.844 16.812 1 54.34 1 MET B O 1
ATOM 1168 N N . THR B 1 2 ? -24.578 4.676 16.719 1 65.19 2 THR B N 1
ATOM 1169 C CA . THR B 1 2 ? -23.797 4.445 15.516 1 65.19 2 THR B CA 1
ATOM 1170 C C . THR B 1 2 ? -24.406 5.195 14.328 1 65.19 2 THR B C 1
ATOM 1172 O O . THR B 1 2 ? -25.594 5.059 14.039 1 65.19 2 THR B O 1
ATOM 1175 N N . PRO B 1 3 ? -23.688 6.164 13.836 1 73.06 3 PRO B N 1
ATOM 1176 C CA . PRO B 1 3 ? -24.25 6.918 12.711 1 73.06 3 PRO B CA 1
ATOM 1177 C C . PRO B 1 3 ? -24.719 6.016 11.57 1 73.06 3 PRO B C 1
ATOM 1179 O O . PRO B 1 3 ? -24.203 4.91 11.398 1 73.06 3 PRO B O 1
ATOM 1182 N N . GLU B 1 4 ? -25.688 6.508 11.016 1 86.62 4 GLU B N 1
ATOM 1183 C CA . GLU B 1 4 ? -26.141 5.84 9.797 1 86.62 4 GLU B CA 1
ATOM 1184 C C . GLU B 1 4 ? -24.984 5.703 8.797 1 86.62 4 GLU B C 1
ATOM 1186 O O . GLU B 1 4 ? -24.125 6.57 8.719 1 86.62 4 GLU B O 1
ATOM 1191 N N . PRO B 1 5 ? -24.906 4.664 8.148 1 88.62 5 PRO B N 1
ATOM 1192 C CA . PRO B 1 5 ? -23.797 4.406 7.223 1 88.62 5 PRO B CA 1
ATOM 1193 C C . PRO B 1 5 ? -23.5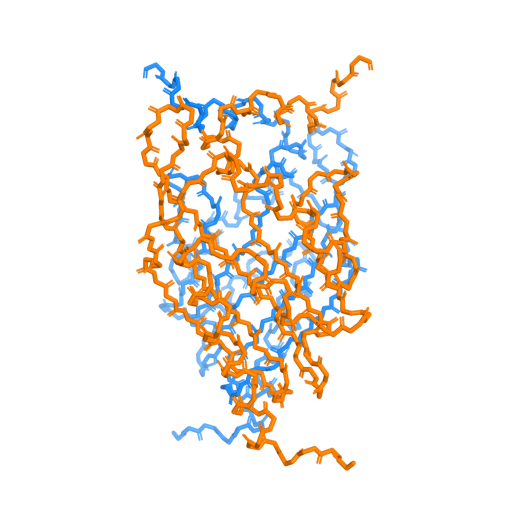31 5.574 6.281 1 88.62 5 PRO B C 1
ATOM 1195 O O . PRO B 1 5 ? -22.375 5.895 6 1 88.62 5 PRO B O 1
ATOM 1198 N N . ASP B 1 6 ? -24.5 6.188 5.859 1 92.5 6 ASP B N 1
ATOM 1199 C CA . ASP B 1 6 ? -24.328 7.312 4.945 1 92.5 6 ASP B CA 1
ATOM 1200 C C . ASP B 1 6 ? -23.672 8.492 5.656 1 92.5 6 ASP B C 1
ATOM 1202 O O . ASP B 1 6 ? -22.844 9.195 5.066 1 92.5 6 ASP B O 1
ATOM 1206 N N . GLU B 1 7 ? -24.125 8.727 6.859 1 94.25 7 GLU B N 1
ATOM 1207 C CA . GLU B 1 7 ? -23.531 9.805 7.637 1 94.25 7 GLU B CA 1
ATOM 1208 C C . GLU B 1 7 ? -22.062 9.531 7.941 1 94.25 7 GLU B C 1
ATOM 1210 O O . GLU B 1 7 ? -21.219 10.43 7.867 1 94.25 7 GLU B O 1
ATOM 1215 N N . ALA B 1 8 ? -21.781 8.336 8.359 1 95.88 8 ALA B N 1
ATOM 1216 C CA . ALA B 1 8 ? -20.406 7.941 8.633 1 95.88 8 ALA B CA 1
ATOM 1217 C C . ALA B 1 8 ? -19.531 8.078 7.383 1 95.88 8 ALA B C 1
ATOM 1219 O O . ALA B 1 8 ? -18.391 8.531 7.465 1 95.88 8 ALA B O 1
ATOM 1220 N N . ARG B 1 9 ? -20.062 7.742 6.246 1 96.88 9 ARG B N 1
ATOM 1221 C CA . ARG B 1 9 ? -19.328 7.852 4.98 1 96.88 9 ARG B CA 1
ATOM 1222 C C . ARG B 1 9 ? -19.047 9.305 4.637 1 96.88 9 ARG B C 1
ATOM 1224 O O . ARG B 1 9 ? -17.938 9.641 4.219 1 96.88 9 ARG B O 1
ATOM 1231 N N . THR B 1 10 ? -20.047 10.078 4.82 1 97.25 10 THR B N 1
ATOM 1232 C CA . THR B 1 10 ? -19.875 11.508 4.566 1 97.25 10 THR B CA 1
ATOM 1233 C C . THR B 1 10 ? -18.828 12.102 5.492 1 97.25 10 THR B C 1
ATOM 1235 O O . THR B 1 10 ? -17.953 12.867 5.051 1 97.25 10 THR B O 1
ATOM 1238 N N . ARG B 1 11 ? -18.891 11.734 6.734 1 97.56 11 ARG B N 1
ATOM 1239 C CA . ARG B 1 11 ? -17.906 12.203 7.699 1 97.56 11 ARG B CA 1
ATOM 1240 C C . ARG B 1 11 ? -16.5 11.773 7.289 1 97.56 11 ARG B C 1
ATOM 1242 O O . ARG B 1 11 ? -15.555 12.57 7.367 1 97.56 11 ARG B O 1
ATOM 1249 N N . THR B 1 12 ? -16.375 10.562 6.91 1 98.19 12 THR B N 1
ATOM 1250 C CA . THR B 1 12 ? -15.078 10.031 6.512 1 98.19 12 THR B CA 1
ATOM 1251 C C . THR B 1 12 ? -14.516 10.805 5.324 1 98.19 12 THR B C 1
ATOM 1253 O O . THR B 1 12 ? -13.367 11.258 5.355 1 98.19 12 THR B O 1
ATOM 1256 N N . HIS B 1 13 ? -15.312 11.016 4.316 1 98.44 13 HIS B N 1
ATOM 1257 C CA . HIS B 1 13 ? -14.844 11.711 3.125 1 98.44 13 HIS B CA 1
ATOM 1258 C C . HIS B 1 13 ? -14.547 13.18 3.424 1 98.44 13 HIS B C 1
ATOM 1260 O O . HIS B 1 13 ? -13.586 13.742 2.891 1 98.44 13 HIS B O 1
ATOM 1266 N N . ARG B 1 14 ? -15.305 13.781 4.238 1 98.31 14 ARG B N 1
ATOM 1267 C CA . ARG B 1 14 ? -15.047 15.172 4.613 1 98.31 14 ARG B CA 1
ATOM 1268 C C . ARG B 1 14 ? -13.734 15.297 5.371 1 98.31 14 ARG B C 1
ATOM 1270 O O . ARG B 1 14 ? -12.984 16.25 5.18 1 98.31 14 ARG B O 1
ATOM 1277 N N . THR B 1 15 ? -13.516 14.352 6.27 1 98.62 15 THR B N 1
ATOM 1278 C CA . THR B 1 15 ? -12.25 14.336 6.988 1 98.62 15 THR B CA 1
ATOM 1279 C C . THR B 1 15 ? -11.078 14.234 6.012 1 98.62 15 THR B C 1
ATOM 1281 O O . THR B 1 15 ? -10.094 14.961 6.137 1 98.62 15 THR B O 1
ATOM 1284 N N . ILE B 1 16 ? -11.164 13.359 5.023 1 98.44 16 ILE B N 1
ATOM 1285 C CA . ILE B 1 16 ? -10.109 13.172 4.031 1 98.44 16 ILE B CA 1
ATOM 1286 C C . ILE B 1 16 ? -9.938 14.453 3.219 1 98.44 16 ILE B C 1
ATOM 1288 O O . ILE B 1 16 ? -8.812 14.867 2.922 1 98.44 16 ILE B O 1
ATOM 1292 N N . ASP B 1 17 ? -11.047 15.117 2.887 1 98.44 17 ASP B N 1
ATOM 1293 C CA . ASP B 1 17 ? -10.969 16.406 2.209 1 98.44 17 ASP B CA 1
ATOM 1294 C C . ASP B 1 17 ? -10.188 17.422 3.041 1 98.44 17 ASP B C 1
ATOM 1296 O O . ASP B 1 17 ? -9.328 18.141 2.514 1 98.44 17 ASP B O 1
ATOM 1300 N N . ARG B 1 18 ? -10.453 17.5 4.297 1 98.12 18 ARG B N 1
ATOM 1301 C CA . ARG B 1 18 ? -9.781 18.453 5.184 1 98.12 18 ARG B CA 1
ATOM 1302 C C . ARG B 1 18 ? -8.297 18.109 5.305 1 98.12 18 ARG B C 1
ATOM 1304 O O . ARG B 1 18 ? -7.453 19.016 5.332 1 98.12 18 ARG B O 1
ATOM 1311 N N . LEU B 1 19 ? -8.016 16.844 5.391 1 97.75 19 LEU B N 1
ATOM 1312 C CA . LEU B 1 19 ? -6.621 16.422 5.418 1 97.75 19 LEU B CA 1
ATOM 1313 C C . LEU B 1 19 ? -5.879 16.922 4.18 1 97.75 19 LEU B C 1
ATOM 1315 O O . LEU B 1 19 ? -4.789 17.5 4.293 1 97.75 19 LEU B O 1
ATOM 1319 N N . GLN B 1 20 ? -6.461 16.688 3.064 1 97.25 20 GLN B N 1
ATOM 1320 C CA . GLN B 1 20 ? -5.812 17.031 1.807 1 97.25 20 GLN B CA 1
ATOM 1321 C C . GLN B 1 20 ? -5.664 18.547 1.669 1 97.25 20 GLN B C 1
ATOM 1323 O O . GLN B 1 20 ? -4.641 19.047 1.191 1 97.25 20 GLN B O 1
ATOM 1328 N N . GLN B 1 21 ? -6.672 19.281 2.113 1 96.94 21 GLN B N 1
ATOM 1329 C CA . GLN B 1 21 ? -6.594 20.734 2.1 1 96.94 21 GLN B CA 1
ATOM 1330 C C . GLN B 1 21 ? -5.477 21.234 3.008 1 96.94 21 GLN B C 1
ATOM 1332 O O . GLN B 1 21 ? -4.711 22.125 2.627 1 96.94 21 GLN B O 1
ATOM 1337 N N . ALA B 1 22 ? -5.426 20.719 4.195 1 96.12 22 ALA B N 1
ATOM 1338 C CA . ALA B 1 22 ? -4.367 21.094 5.133 1 96.12 22 ALA B CA 1
ATOM 1339 C C . ALA B 1 22 ? -2.99 20.766 4.566 1 96.12 22 ALA B C 1
ATOM 1341 O O . ALA B 1 22 ? -2.059 21.578 4.684 1 96.12 22 ALA B O 1
ATOM 1342 N N . LEU B 1 23 ? -2.877 19.625 3.965 1 93.94 23 LEU B N 1
ATOM 1343 C CA . LEU B 1 23 ? -1.632 19.188 3.35 1 93.94 23 LEU B CA 1
ATOM 1344 C C . LEU B 1 23 ? -1.188 20.156 2.26 1 93.94 23 LEU B C 1
ATOM 1346 O O . LEU B 1 23 ? -0.036 20.594 2.244 1 93.94 23 LEU B O 1
ATOM 1350 N N . LEU B 1 24 ? -2.041 20.562 1.366 1 93.38 24 LEU B N 1
ATOM 1351 C CA . LEU B 1 24 ? -1.745 21.438 0.241 1 93.38 24 LEU B CA 1
ATOM 1352 C C . LEU B 1 24 ? -1.422 22.844 0.724 1 93.38 24 LEU B C 1
ATOM 1354 O O . LEU B 1 24 ? -0.624 23.547 0.103 1 93.38 24 LEU B O 1
ATOM 1358 N N . ALA B 1 25 ? -1.988 23.219 1.866 1 93 25 ALA B N 1
ATOM 1359 C CA . ALA B 1 25 ? -1.748 24.531 2.451 1 93 25 ALA B CA 1
ATOM 1360 C C . ALA B 1 25 ? -0.462 24.531 3.273 1 93 25 ALA B C 1
ATOM 1362 O O . ALA B 1 25 ? -0.026 25.594 3.746 1 93 25 ALA B O 1
ATOM 1363 N N . GLY B 1 26 ? 0.051 23.391 3.471 1 90.12 26 GLY B N 1
ATOM 1364 C CA . GLY B 1 26 ? 1.212 23.281 4.34 1 90.12 26 GLY B CA 1
ATOM 1365 C C . GLY B 1 26 ? 0.88 23.5 5.805 1 90.12 26 GLY B C 1
ATOM 1366 O O . GLY B 1 26 ? 1.751 23.859 6.598 1 90.12 26 GLY B O 1
ATOM 1367 N N . ASP B 1 27 ? -0.369 23.359 6.164 1 93.19 27 ASP B N 1
ATOM 1368 C CA . ASP B 1 27 ? -0.838 23.531 7.535 1 93.19 27 ASP B CA 1
ATOM 1369 C C . ASP B 1 27 ? -0.9 22.203 8.273 1 93.19 27 ASP B C 1
ATOM 1371 O O . ASP B 1 27 ? -1.974 21.609 8.414 1 93.19 27 ASP B O 1
ATOM 1375 N N . MET B 1 28 ? 0.143 21.844 8.891 1 92.38 28 MET B N 1
ATOM 1376 C CA . MET B 1 28 ? 0.259 20.516 9.492 1 92.38 28 MET B CA 1
ATOM 1377 C C . MET B 1 28 ? -0.437 20.469 10.844 1 92.38 28 MET B C 1
ATOM 1379 O O . MET B 1 28 ? -0.771 19.391 11.336 1 92.38 28 MET B O 1
ATOM 1383 N N . ASN B 1 29 ? -0.626 21.578 11.445 1 94.38 29 ASN B N 1
ATOM 1384 C CA . ASN B 1 29 ? -1.412 21.594 12.672 1 94.38 29 ASN B CA 1
ATOM 1385 C C . ASN B 1 29 ? -2.863 21.203 12.414 1 94.38 29 ASN B C 1
ATOM 1387 O O . ASN B 1 29 ? -3.412 20.359 13.117 1 94.38 29 ASN B O 1
ATOM 1391 N N . THR B 1 30 ? -3.412 21.828 11.422 1 95.94 30 THR B N 1
ATOM 1392 C CA . THR B 1 30 ? -4.777 21.484 11.047 1 95.94 30 THR B CA 1
ATOM 1393 C C . THR B 1 30 ? -4.867 20.016 10.609 1 95.94 30 THR B C 1
ATOM 1395 O O . THR B 1 30 ? -5.852 19.344 10.906 1 95.94 30 THR B O 1
ATOM 1398 N N . PHE B 1 31 ? -3.848 19.578 9.906 1 97.19 31 PHE B N 1
ATOM 1399 C CA . PHE B 1 31 ? -3.779 18.172 9.523 1 97.19 31 PHE B CA 1
ATOM 1400 C C . PHE B 1 31 ? -3.867 17.266 10.75 1 97.19 31 PHE B C 1
ATOM 1402 O O . PHE B 1 31 ? -4.711 16.375 10.812 1 97.19 31 PHE B O 1
ATOM 1409 N N . ALA B 1 32 ? -3.094 17.562 11.734 1 97.62 32 ALA B N 1
ATOM 1410 C CA . ALA B 1 32 ? -3.018 16.766 12.953 1 97.62 32 ALA B CA 1
ATOM 1411 C C . ALA B 1 32 ? -4.312 16.859 13.758 1 97.62 32 ALA B C 1
ATOM 1413 O O . ALA B 1 32 ? -4.68 15.922 14.469 1 97.62 32 ALA B O 1
ATOM 1414 N N . ASP B 1 33 ? -5.008 17.922 13.656 1 97.88 33 ASP B N 1
ATOM 1415 C CA . ASP B 1 33 ? -6.238 18.156 14.406 1 97.88 33 ASP B CA 1
ATOM 1416 C C . ASP B 1 33 ? -7.312 17.141 14.031 1 97.88 33 ASP B C 1
ATOM 1418 O O . ASP B 1 33 ? -8.312 16.984 14.734 1 97.88 33 ASP B O 1
ATOM 1422 N N . GLU B 1 34 ? -7.125 16.484 12.914 1 98.56 34 GLU B N 1
ATOM 1423 C CA . GLU B 1 34 ? -8.141 15.555 12.438 1 98.56 34 GLU B CA 1
ATOM 1424 C C . GLU B 1 34 ? -8.078 14.234 13.211 1 98.56 34 GLU B C 1
ATOM 1426 O O . GLU B 1 34 ? -8.992 13.414 13.125 1 98.56 34 GLU B O 1
ATOM 1431 N N . TRP B 1 35 ? -7.055 14.008 13.984 1 98.75 35 TRP B N 1
ATOM 1432 C CA . TRP B 1 35 ? -6.91 12.758 14.727 1 98.75 35 TRP B CA 1
ATOM 1433 C C . TRP B 1 35 ? -7.828 12.742 15.945 1 98.75 35 TRP B C 1
ATOM 1435 O O . TRP B 1 35 ? -8.031 13.773 16.594 1 98.75 35 TRP B O 1
ATOM 1445 N N . ALA B 1 36 ? -8.398 11.602 16.219 1 98.5 36 ALA B N 1
ATOM 1446 C CA . ALA B 1 36 ? -9.031 11.328 17.516 1 98.5 36 ALA B CA 1
ATOM 1447 C C . ALA B 1 36 ? -8 11.312 18.641 1 98.5 36 ALA B C 1
ATOM 1449 O O . ALA B 1 36 ? -6.805 11.125 18.391 1 98.5 36 ALA B O 1
ATOM 1450 N N . PRO B 1 37 ? -8.414 11.445 19.859 1 97.56 37 PRO B N 1
ATOM 1451 C CA . PRO B 1 37 ? -7.488 11.492 21 1 97.56 37 PRO B CA 1
ATOM 1452 C C . PRO B 1 37 ? -6.566 10.281 21.062 1 97.56 37 PRO B C 1
ATOM 1454 O O . PRO B 1 37 ? -5.406 10.398 21.469 1 97.56 37 PRO B O 1
ATOM 1457 N N . HIS B 1 38 ? -6.961 9.164 20.625 1 96.12 38 HIS B N 1
ATOM 1458 C CA . HIS B 1 38 ? -6.121 7.973 20.656 1 96.12 38 HIS B CA 1
ATOM 1459 C C . HIS B 1 38 ? -5.926 7.398 19.266 1 96.12 38 HIS B C 1
ATOM 1461 O O . HIS B 1 38 ? -5.68 6.199 19.109 1 96.12 38 HIS B O 1
ATOM 1467 N N . GLY B 1 39 ? -6.164 8.219 18.328 1 98.62 39 GLY B N 1
ATOM 1468 C CA . GLY B 1 39 ? -5.945 7.789 16.953 1 98.62 39 GLY B CA 1
ATOM 1469 C C . GLY B 1 39 ? -4.492 7.473 16.656 1 98.62 39 GLY B C 1
ATOM 1470 O O . GLY B 1 39 ? -3.588 8.062 17.25 1 98.62 39 GLY B O 1
ATOM 1471 N N . THR B 1 40 ? -4.262 6.613 15.742 1 98.62 40 THR B N 1
ATOM 1472 C CA . THR B 1 40 ? -2.902 6.164 15.469 1 98.62 40 THR B CA 1
ATOM 1473 C C . THR B 1 40 ? -2.502 6.484 14.031 1 98.62 40 THR B C 1
ATOM 1475 O O . THR B 1 40 ? -3.348 6.488 13.133 1 98.62 40 THR B O 1
ATOM 1478 N N . ALA B 1 41 ? -1.274 6.781 13.844 1 98.06 41 ALA B N 1
ATOM 1479 C CA . ALA B 1 41 ? -0.604 6.781 12.547 1 98.06 41 ALA B CA 1
ATOM 1480 C C . ALA B 1 41 ? 0.503 5.73 12.5 1 98.06 41 ALA B C 1
ATOM 1482 O O . ALA B 1 41 ? 1.387 5.715 13.359 1 98.06 41 ALA B O 1
ATOM 1483 N N . THR B 1 42 ? 0.424 4.859 11.586 1 97.31 42 THR B N 1
ATOM 1484 C CA . THR B 1 42 ? 1.437 3.822 11.422 1 97.31 42 THR B CA 1
ATOM 1485 C C . THR B 1 42 ? 1.95 3.791 9.984 1 97.31 42 THR B C 1
ATOM 1487 O O . THR B 1 42 ? 1.261 4.234 9.062 1 97.31 42 THR B O 1
ATOM 1490 N N . PHE B 1 43 ? 3.188 3.322 9.859 1 95.06 43 PHE B N 1
ATOM 1491 C CA . PHE B 1 43 ? 3.906 3.281 8.586 1 95.06 43 PHE B CA 1
ATOM 1492 C C . PHE B 1 43 ? 4.516 1.903 8.359 1 95.06 43 PHE B C 1
ATOM 1494 O O . PHE B 1 43 ? 5.699 1.689 8.625 1 95.06 43 PHE B O 1
ATOM 1501 N N . PRO B 1 44 ? 3.771 1.044 7.746 1 94.31 44 PRO B N 1
ATOM 1502 C CA . PRO B 1 44 ? 4.168 -0.366 7.727 1 94.31 44 PRO B CA 1
ATOM 1503 C C . PRO B 1 44 ? 5.457 -0.605 6.941 1 94.31 44 PRO B C 1
ATOM 1505 O O . PRO B 1 44 ? 6.184 -1.562 7.223 1 94.31 44 PRO B O 1
ATOM 1508 N N . PHE B 1 45 ? 5.797 0.266 5.977 1 92.44 45 PHE B N 1
ATOM 1509 C CA . PHE B 1 45 ? 6.969 0.048 5.141 1 92.44 45 PHE B CA 1
ATOM 1510 C C . PHE B 1 45 ? 8.164 0.835 5.664 1 92.44 45 PHE B C 1
ATOM 1512 O O . PHE B 1 45 ? 9.227 0.854 5.035 1 92.44 45 PHE B O 1
ATOM 1519 N N . ALA B 1 46 ? 7.973 1.521 6.77 1 85.31 46 ALA B N 1
ATOM 1520 C CA . ALA B 1 46 ? 9.07 2.287 7.355 1 85.31 46 ALA B CA 1
ATOM 1521 C C . ALA B 1 46 ? 10.125 1.362 7.957 1 85.31 46 ALA B C 1
ATOM 1523 O O . ALA B 1 46 ? 9.828 0.219 8.312 1 85.31 46 ALA B O 1
ATOM 1524 N N . PRO B 1 47 ? 11.305 1.854 8.031 1 77.81 47 PRO B N 1
ATOM 1525 C CA . PRO B 1 47 ? 12.352 1.046 8.664 1 77.81 47 PRO B CA 1
ATOM 1526 C C . PRO B 1 47 ? 12.094 0.801 10.148 1 77.81 47 PRO B C 1
ATOM 1528 O O . PRO B 1 47 ? 11.25 1.47 10.75 1 77.81 47 PRO B O 1
ATOM 1531 N N . PRO B 1 48 ? 12.797 -0.208 10.625 1 77.19 48 PRO B N 1
ATOM 1532 C CA . PRO B 1 48 ? 12.664 -0.471 12.062 1 77.19 48 PRO B CA 1
ATOM 1533 C C . PRO B 1 48 ? 12.977 0.755 12.914 1 77.19 48 PRO B C 1
ATOM 1535 O O . PRO B 1 48 ? 13.898 1.515 12.602 1 77.19 48 PRO B O 1
ATOM 1538 N N . GLY B 1 49 ? 12.188 0.938 13.922 1 81 49 GLY B N 1
ATOM 1539 C CA . GLY B 1 49 ? 12.406 2.041 14.844 1 81 49 GLY B CA 1
ATOM 1540 C C . GLY B 1 49 ? 11.656 3.301 14.461 1 81 49 GLY B C 1
ATOM 1541 O O . GLY B 1 49 ? 11.672 4.289 15.203 1 81 49 GLY B O 1
ATOM 1542 N N . TRP B 1 50 ? 11.062 3.266 13.336 1 86.44 50 TRP B N 1
ATOM 1543 C CA . TRP B 1 50 ? 10.266 4.418 12.914 1 86.44 50 TRP B CA 1
ATOM 1544 C C . TRP B 1 50 ? 9.156 4.715 13.914 1 86.44 50 TRP B C 1
ATOM 1546 O O . TRP B 1 50 ? 8.516 3.799 14.43 1 86.44 50 TRP B O 1
ATOM 1556 N N . PRO B 1 51 ? 8.883 5.934 14.125 1 90.25 51 PRO B N 1
ATOM 1557 C CA . PRO B 1 51 ? 7.852 6.293 15.102 1 90.25 51 PRO B CA 1
ATOM 1558 C C . PRO B 1 51 ? 6.449 5.898 14.641 1 90.25 51 PRO B C 1
ATOM 1560 O O . PRO B 1 51 ? 6.199 5.785 13.438 1 90.25 51 PRO B O 1
ATOM 1563 N N . SER B 1 52 ? 5.555 5.672 15.602 1 95.31 52 SER B N 1
ATOM 1564 C CA . SER B 1 52 ? 4.121 5.473 15.414 1 95.31 52 SER B CA 1
ATOM 1565 C C . SER B 1 52 ? 3.316 6.402 16.312 1 95.31 52 SER B C 1
ATOM 1567 O O . SER B 1 52 ? 2.832 5.988 17.375 1 95.31 52 SER B O 1
ATOM 1569 N N . PRO B 1 53 ? 3.115 7.613 15.875 1 97.12 53 PRO B N 1
ATOM 1570 C CA . PRO B 1 53 ? 2.482 8.625 16.734 1 97.12 53 PRO B CA 1
ATOM 1571 C C . PRO B 1 53 ? 1.029 8.289 17.047 1 97.12 53 PRO B C 1
ATOM 1573 O O . PRO B 1 53 ? 0.32 7.723 16.219 1 97.12 53 PRO B O 1
ATOM 1576 N N . LYS B 1 54 ? 0.663 8.711 18.266 1 97.88 54 LYS B N 1
ATOM 1577 C CA . LYS B 1 54 ? -0.703 8.555 18.75 1 97.88 54 LYS B CA 1
ATOM 1578 C C . LYS B 1 54 ? -1.287 9.891 19.188 1 97.88 54 LYS B C 1
ATOM 1580 O O . LYS B 1 54 ? -0.642 10.648 19.922 1 97.88 54 LYS B O 1
ATOM 1585 N N . GLY B 1 55 ? -2.49 10.078 18.688 1 98 55 GLY B N 1
ATOM 1586 C CA . GLY B 1 55 ? -3.18 11.305 19.062 1 98 55 GLY B CA 1
ATOM 1587 C C . GLY B 1 55 ? -2.648 12.531 18.344 1 98 55 GLY B C 1
ATOM 1588 O O . GLY B 1 55 ? -1.635 12.461 17.641 1 98 55 GLY B O 1
ATOM 1589 N N . ARG B 1 56 ? -3.324 13.617 18.531 1 97.75 56 ARG B N 1
ATOM 1590 C CA . ARG B 1 56 ? -3.072 14.852 17.797 1 97.75 56 ARG B CA 1
ATOM 1591 C C . ARG B 1 56 ? -1.687 15.406 18.125 1 97.75 56 ARG B C 1
ATOM 1593 O O . ARG B 1 56 ? -0.942 15.789 17.219 1 97.75 56 ARG B O 1
ATOM 1600 N N . ASP B 1 57 ? -1.277 15.352 19.359 1 97 57 ASP B N 1
ATOM 1601 C CA . ASP B 1 57 ? -0.03 15.992 19.766 1 97 57 ASP B CA 1
ATOM 1602 C C . ASP B 1 57 ? 1.179 15.242 19.203 1 97 57 ASP B C 1
ATOM 1604 O O . ASP B 1 57 ? 2.102 15.859 18.672 1 97 57 ASP B O 1
ATOM 1608 N N . GLU B 1 58 ? 1.155 13.969 19.344 1 96.94 58 GLU B N 1
ATOM 1609 C CA . GLU B 1 58 ? 2.27 13.203 18.797 1 96.94 58 GLU B CA 1
ATOM 1610 C C . GLU B 1 58 ? 2.316 13.312 17.281 1 96.94 58 GLU B C 1
ATOM 1612 O O . GLU B 1 58 ? 3.396 13.375 16.688 1 96.94 58 GLU B O 1
ATOM 1617 N N . VAL B 1 59 ? 1.169 13.297 16.625 1 97.44 59 VAL B N 1
ATOM 1618 C CA . VAL B 1 59 ? 1.12 13.438 15.18 1 97.44 59 VAL B CA 1
ATOM 1619 C C . VAL B 1 59 ? 1.68 14.805 14.773 1 97.44 59 VAL B C 1
ATOM 1621 O O . VAL B 1 59 ? 2.453 14.906 13.82 1 97.44 59 VAL B O 1
ATOM 1624 N N . ARG B 1 60 ? 1.336 15.828 15.531 1 95.5 60 ARG B N 1
ATOM 1625 C CA . ARG B 1 60 ? 1.864 17.156 15.266 1 95.5 60 ARG B CA 1
ATOM 1626 C C . ARG B 1 60 ? 3.387 17.172 15.359 1 95.5 60 ARG B C 1
ATOM 1628 O O . ARG B 1 60 ? 4.062 17.734 14.492 1 95.5 60 ARG B O 1
ATOM 1635 N N . THR B 1 61 ? 3.912 16.625 16.391 1 93.56 61 THR B N 1
ATOM 1636 C CA . THR B 1 61 ? 5.355 16.547 16.578 1 93.56 61 THR B CA 1
ATOM 1637 C C . THR B 1 61 ? 6.016 15.805 15.414 1 93.56 61 THR B C 1
ATOM 1639 O O . THR B 1 61 ? 7.039 16.25 14.891 1 93.56 61 THR B O 1
ATOM 1642 N N . TYR B 1 62 ? 5.453 14.742 15.047 1 93.19 62 TYR B N 1
ATOM 1643 C CA . TYR B 1 62 ? 5.969 13.945 13.938 1 93.19 62 TYR B CA 1
ATOM 1644 C C . TYR B 1 62 ? 5.996 14.75 12.648 1 93.19 62 TYR B C 1
ATOM 1646 O O . TYR B 1 62 ? 7.004 14.758 11.93 1 93.19 62 TYR B O 1
ATOM 1654 N N . LEU B 1 63 ? 4.906 15.414 12.359 1 92 63 LEU B N 1
ATOM 1655 C CA . LEU B 1 63 ? 4.738 16.141 11.109 1 92 63 LEU B CA 1
ATOM 1656 C C . LEU B 1 63 ? 5.641 17.375 11.07 1 92 63 LEU B C 1
ATOM 1658 O O . LEU B 1 63 ? 6.039 17.828 9.992 1 92 63 LEU B O 1
ATOM 1662 N N . SER B 1 64 ? 5.953 17.969 12.18 1 85 64 SER B N 1
ATOM 1663 C CA . SER B 1 64 ? 6.824 19.141 12.234 1 85 64 SER B CA 1
ATOM 1664 C C . SER B 1 64 ? 8.211 18.812 11.68 1 85 64 SER B C 1
ATOM 1666 O O . SER B 1 64 ? 8.859 19.688 11.086 1 85 64 SER B O 1
ATOM 1668 N N . GLY B 1 65 ? 8.633 17.641 11.828 1 75.44 65 GLY B N 1
ATOM 1669 C CA . GLY B 1 65 ? 9.914 17.219 11.273 1 75.44 65 GLY B CA 1
ATOM 1670 C C . GLY B 1 65 ? 9.875 17.047 9.766 1 75.44 65 GLY B C 1
ATOM 1671 O O . GLY B 1 65 ? 10.875 17.266 9.078 1 75.44 65 GLY B O 1
ATOM 1672 N N . LEU B 1 66 ? 8.766 16.672 9.188 1 73.69 66 LEU B N 1
ATOM 1673 C CA . LEU B 1 66 ? 8.602 16.406 7.762 1 73.69 66 LEU B CA 1
ATOM 1674 C C . LEU B 1 66 ? 8.516 17.703 6.977 1 73.69 66 LEU B C 1
ATOM 1676 O O . LEU B 1 66 ? 9.031 17.797 5.859 1 73.69 66 LEU B O 1
ATOM 1680 N N . SER B 1 67 ? 7.875 18.703 7.516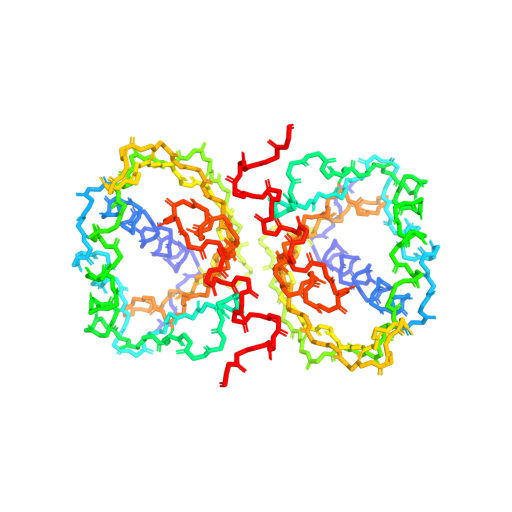 1 73.5 67 SER B N 1
ATOM 1681 C CA . SER B 1 67 ? 7.637 19.984 6.848 1 73.5 67 SER B CA 1
ATOM 1682 C C . SER B 1 67 ? 8.945 20.703 6.547 1 73.5 67 SER B C 1
ATOM 1684 O O . SER B 1 67 ? 9.023 21.484 5.605 1 73.5 67 SER B O 1
ATOM 1686 N N . GLY B 1 68 ? 9.914 20.344 7.246 1 76.12 68 GLY B N 1
ATOM 1687 C CA . GLY B 1 68 ? 11.203 20.984 7.016 1 76.12 68 GLY B CA 1
ATOM 1688 C C . GLY B 1 68 ? 11.945 20.406 5.824 1 76.12 68 GLY B C 1
ATOM 1689 O O . GLY B 1 68 ? 12.859 21.031 5.285 1 76.12 68 GLY B O 1
ATOM 1690 N N . SER B 1 69 ? 11.508 19.359 5.281 1 79.94 69 SER 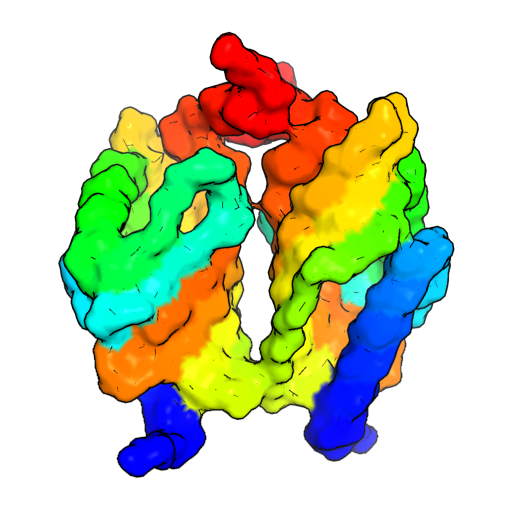B N 1
ATOM 1691 C CA . SER B 1 69 ? 12.281 18.672 4.262 1 79.94 69 SER B CA 1
ATOM 1692 C C . SER B 1 69 ? 11.656 18.828 2.881 1 79.94 69 SER B C 1
ATOM 1694 O O . SER B 1 69 ? 12.359 18.891 1.875 1 79.94 69 SER B O 1
ATOM 1696 N N . VAL B 1 70 ? 10.344 18.938 2.83 1 84.88 70 VAL B N 1
ATOM 1697 C CA . VAL B 1 70 ? 9.695 18.984 1.521 1 84.88 70 VAL B CA 1
ATOM 1698 C C . VAL B 1 70 ? 8.586 20.031 1.525 1 84.88 70 VAL B C 1
ATOM 1700 O O . VAL B 1 70 ? 8.094 20.406 2.588 1 84.88 70 VAL B O 1
ATOM 1703 N N . GLU B 1 71 ? 8.297 20.516 0.411 1 88.5 71 GLU B N 1
ATOM 1704 C CA . GLU B 1 71 ? 7.113 21.328 0.13 1 88.5 71 GLU B CA 1
ATOM 1705 C C . GLU B 1 71 ? 6.145 20.594 -0.792 1 88.5 71 GLU B C 1
ATOM 1707 O O . GLU B 1 71 ? 6.484 20.281 -1.932 1 88.5 71 GLU B O 1
ATOM 1712 N N . ILE B 1 72 ? 5 20.344 -0.312 1 91.88 72 ILE B N 1
ATOM 1713 C CA . ILE B 1 72 ? 3.992 19.672 -1.121 1 91.88 72 ILE B CA 1
ATOM 1714 C C . ILE B 1 72 ? 3.305 20.688 -2.035 1 91.88 72 ILE B C 1
ATOM 1716 O O . ILE B 1 72 ? 2.863 21.734 -1.582 1 91.88 72 ILE B O 1
ATOM 1720 N N . ARG B 1 73 ? 3.129 20.328 -3.324 1 93.81 73 ARG B N 1
ATOM 1721 C CA . ARG B 1 73 ? 2.609 21.312 -4.281 1 93.81 73 ARG B CA 1
ATOM 1722 C C . ARG B 1 73 ? 1.314 20.812 -4.914 1 93.81 73 ARG B C 1
ATOM 1724 O O . ARG B 1 73 ? 0.559 21.594 -5.488 1 93.81 73 ARG B O 1
ATOM 1731 N N . GLY B 1 74 ? 1.127 19.547 -4.801 1 95.75 74 GLY B N 1
ATOM 1732 C CA . GLY B 1 74 ? -0.113 19.094 -5.414 1 95.75 74 GLY B CA 1
ATOM 1733 C C . GLY B 1 74 ? -0.351 17.609 -5.262 1 95.75 74 GLY B C 1
ATOM 1734 O O . GLY B 1 74 ? 0.544 16.859 -4.84 1 95.75 74 GLY B O 1
ATOM 1735 N N . ILE B 1 75 ? -1.562 17.25 -5.512 1 96.5 75 ILE B N 1
ATOM 1736 C CA . ILE B 1 75 ? -1.999 15.867 -5.613 1 96.5 75 ILE B CA 1
ATOM 1737 C C . ILE B 1 75 ? -2.143 15.477 -7.082 1 96.5 75 ILE B C 1
ATOM 1739 O O . ILE B 1 75 ? -2.963 16.047 -7.805 1 96.5 75 ILE B O 1
ATOM 1743 N N . ARG B 1 76 ? -1.322 14.516 -7.531 1 96.44 76 ARG B N 1
ATOM 1744 C CA . ARG B 1 76 ? -1.232 14.141 -8.938 1 96.44 76 ARG B CA 1
ATOM 1745 C C . ARG B 1 76 ? -2.416 13.266 -9.344 1 96.44 76 ARG B C 1
ATOM 1747 O O . ARG B 1 76 ? -2.855 13.305 -10.5 1 96.44 76 ARG B O 1
ATOM 1754 N N . HIS B 1 77 ? -2.83 12.398 -8.516 1 96.75 77 HIS B N 1
ATOM 1755 C CA . HIS B 1 77 ? -3.953 11.492 -8.719 1 96.75 77 HIS B CA 1
ATOM 1756 C C . HIS B 1 77 ? -4.492 10.977 -7.387 1 96.75 77 HIS B C 1
ATOM 1758 O O . HIS B 1 77 ? -3.801 11.039 -6.367 1 96.75 77 HIS B O 1
ATOM 1764 N N . GLN B 1 78 ? -5.734 10.602 -7.473 1 97.38 78 GLN B N 1
ATOM 1765 C CA . GLN B 1 78 ? -6.328 10 -6.281 1 97.38 78 GLN B CA 1
ATOM 1766 C C . GLN B 1 78 ? -7.465 9.055 -6.652 1 97.38 78 GLN B C 1
ATOM 1768 O O . GLN B 1 78 ? -8.242 9.328 -7.566 1 97.38 78 GLN B O 1
ATOM 1773 N N . THR B 1 79 ? -7.453 7.934 -5.988 1 97.62 79 THR B N 1
ATOM 1774 C CA . THR B 1 79 ? -8.562 6.988 -6.004 1 97.62 79 THR B CA 1
ATOM 1775 C C . THR B 1 79 ? -8.961 6.602 -4.578 1 97.62 79 THR B C 1
ATOM 1777 O O . THR B 1 79 ? -8.125 6.133 -3.805 1 97.62 79 THR B O 1
ATOM 1780 N N . ARG B 1 80 ? -10.203 6.871 -4.25 1 98.25 80 ARG B N 1
ATOM 1781 C CA . ARG B 1 80 ? -10.742 6.453 -2.959 1 98.25 80 ARG B CA 1
ATOM 1782 C C . ARG B 1 80 ? -11.562 5.176 -3.096 1 98.25 80 ARG B C 1
ATOM 1784 O O . ARG B 1 80 ? -12.477 5.102 -3.918 1 98.25 80 ARG B O 1
ATOM 1791 N N . HIS B 1 81 ? -11.195 4.191 -2.332 1 98.12 81 HIS B N 1
ATOM 1792 C CA . HIS B 1 81 ? -11.992 2.979 -2.227 1 98.12 81 HIS B CA 1
ATOM 1793 C C . HIS B 1 81 ? -12.805 2.963 -0.935 1 98.12 81 HIS B C 1
ATOM 1795 O O . HIS B 1 81 ? -12.258 2.736 0.146 1 98.12 81 HIS B O 1
ATOM 1801 N N . ASP B 1 82 ? -14.102 3.244 -1.11 1 98 82 ASP B N 1
ATOM 1802 C CA . ASP B 1 82 ? -14.961 3.02 0.047 1 98 82 ASP B CA 1
ATOM 1803 C C . ASP B 1 82 ? -14.961 1.548 0.454 1 98 82 ASP B C 1
ATOM 1805 O O . ASP B 1 82 ? -15.031 0.661 -0.4 1 98 82 ASP B O 1
ATOM 1809 N N . THR B 1 83 ? -14.828 1.325 1.741 1 97.69 83 THR B N 1
ATOM 1810 C CA . THR B 1 83 ? -14.953 -0.053 2.201 1 97.69 83 THR B CA 1
ATOM 1811 C C . THR B 1 83 ? -16.391 -0.347 2.641 1 97.69 83 THR B C 1
ATOM 1813 O O . THR B 1 83 ? -17.234 0.543 2.637 1 97.69 83 THR B O 1
ATOM 1816 N N . ALA B 1 84 ? -16.609 -1.596 2.914 1 94.12 84 ALA B N 1
ATOM 1817 C CA . ALA B 1 84 ? -17.922 -1.961 3.438 1 94.12 84 ALA B CA 1
ATOM 1818 C C . ALA B 1 84 ? -18.172 -1.313 4.797 1 94.12 84 ALA B C 1
ATOM 1820 O O . ALA B 1 84 ? -19.328 -1.145 5.207 1 94.12 84 ALA B O 1
ATOM 1821 N N . ASP B 1 85 ? -17.062 -1.049 5.578 1 95.75 85 ASP B N 1
ATOM 1822 C CA . ASP B 1 85 ? -17.141 -0.188 6.758 1 95.75 85 ASP B CA 1
ATOM 1823 C C . ASP B 1 85 ? -17.156 1.286 6.359 1 95.75 85 ASP B C 1
ATOM 1825 O O . ASP B 1 85 ? -16.156 1.815 5.879 1 95.75 85 ASP B O 1
ATOM 1829 N N . PRO B 1 86 ? -18.234 1.929 6.586 1 96.69 86 PRO B N 1
ATOM 1830 C CA . PRO B 1 86 ? -18.359 3.301 6.086 1 96.69 86 PRO B CA 1
ATOM 1831 C C . PRO B 1 86 ? -17.359 4.25 6.727 1 96.69 86 PRO B C 1
ATOM 1833 O O . PRO B 1 86 ? -17.109 5.34 6.203 1 96.69 86 PRO B O 1
ATOM 1836 N N . GLY B 1 87 ? -16.766 3.865 7.809 1 97.81 87 GLY B N 1
ATOM 1837 C CA . GLY B 1 87 ? -15.773 4.699 8.453 1 97.81 87 GLY B CA 1
ATOM 1838 C C . GLY B 1 87 ? -14.367 4.457 7.934 1 97.81 87 GLY B C 1
ATOM 1839 O O . GLY B 1 87 ? -13.422 5.125 8.352 1 97.81 87 GLY B O 1
ATOM 1840 N N . THR B 1 88 ? -14.242 3.5 7.02 1 98.5 88 THR B N 1
ATOM 1841 C CA . THR B 1 88 ? -12.914 3.148 6.527 1 98.5 88 THR B CA 1
ATOM 1842 C C . THR B 1 88 ? -12.828 3.348 5.016 1 98.5 88 THR B C 1
ATOM 1844 O O . THR B 1 88 ? -13.688 2.877 4.273 1 98.5 88 THR B O 1
ATOM 1847 N N . VAL B 1 89 ? -11.836 4.125 4.551 1 98.69 89 VAL B N 1
ATOM 1848 C CA . VAL B 1 89 ? -11.523 4.363 3.146 1 98.69 89 VAL B CA 1
ATOM 1849 C C . VAL B 1 89 ? -10.07 3.984 2.865 1 98.69 89 VAL B C 1
ATOM 1851 O O . VAL B 1 89 ? -9.188 4.23 3.691 1 98.69 89 VAL B O 1
ATO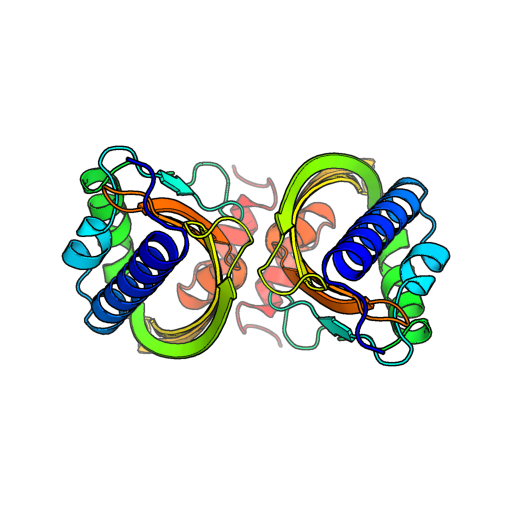M 1854 N N . VAL B 1 90 ? -9.852 3.307 1.808 1 98.75 90 VAL B N 1
ATOM 1855 C CA . VAL B 1 90 ? -8.492 3.121 1.301 1 98.75 90 VAL B CA 1
ATOM 1856 C C . VAL B 1 90 ? -8.211 4.133 0.189 1 98.75 90 VAL B C 1
ATOM 1858 O O . VAL B 1 90 ? -8.945 4.191 -0.802 1 98.75 90 VAL B O 1
ATOM 1861 N N . LEU B 1 91 ? -7.238 4.891 0.379 1 98.62 91 LEU B N 1
ATOM 1862 C CA . LEU B 1 91 ? -6.879 5.98 -0.521 1 98.62 91 LEU B CA 1
ATOM 1863 C C . LEU B 1 91 ? -5.582 5.668 -1.262 1 98.62 91 LEU B C 1
ATOM 1865 O O . LEU B 1 91 ? -4.52 5.559 -0.645 1 98.62 91 LEU B O 1
ATOM 1869 N N . GLU B 1 92 ? -5.648 5.367 -2.535 1 98.44 92 GLU B N 1
ATOM 1870 C CA . GLU B 1 92 ? -4.484 5.414 -3.41 1 98.44 92 GLU B CA 1
ATOM 1871 C C . GLU B 1 92 ? -4.266 6.816 -3.969 1 98.44 92 GLU B C 1
ATOM 1873 O O . GLU B 1 92 ? -5.172 7.395 -4.578 1 98.44 92 GLU B O 1
ATOM 1878 N N . TRP B 1 93 ? -3.025 7.32 -3.748 1 96.81 93 TRP B N 1
ATOM 1879 C CA . TRP B 1 93 ? -2.844 8.68 -4.25 1 96.81 93 TRP B CA 1
ATOM 1880 C C . TRP B 1 93 ? -1.368 8.977 -4.496 1 96.81 93 TRP B C 1
ATOM 1882 O O . TRP B 1 93 ? -0.499 8.188 -4.121 1 96.81 93 TRP B O 1
ATOM 1892 N N . GLY B 1 94 ? -1.141 10.023 -5.219 1 95.06 94 GLY B N 1
ATOM 1893 C CA . GLY B 1 94 ? 0.19 10.523 -5.531 1 95.06 94 GLY B CA 1
ATOM 1894 C C . GLY B 1 94 ? 0.36 12 -5.223 1 95.06 94 GLY B C 1
ATOM 1895 O O . GLY B 1 94 ? -0.506 12.812 -5.551 1 95.06 94 GLY B O 1
ATOM 1896 N N . VAL B 1 95 ? 1.427 12.297 -4.551 1 94.38 95 VAL B N 1
ATOM 1897 C CA . VAL B 1 95 ? 1.714 13.672 -4.156 1 94.38 95 VAL B CA 1
ATOM 1898 C C . VAL B 1 95 ? 2.979 14.156 -4.859 1 94.38 95 VAL B C 1
ATOM 1900 O O . VAL B 1 95 ? 3.93 13.391 -5.039 1 94.38 95 VAL B O 1
ATOM 1903 N N . THR B 1 96 ? 2.908 15.414 -5.324 1 94.12 96 THR B N 1
ATOM 1904 C CA . THR B 1 96 ? 4.066 16.047 -5.941 1 94.12 96 THR B CA 1
ATOM 1905 C C . THR B 1 96 ? 4.488 17.281 -5.148 1 94.12 96 THR B C 1
ATOM 1907 O O . THR B 1 96 ? 3.668 17.922 -4.48 1 94.12 96 THR B O 1
ATOM 1910 N N . GLY B 1 97 ? 5.812 17.531 -5.227 1 92.62 97 GLY B N 1
ATOM 1911 C CA . GLY B 1 97 ? 6.355 18.688 -4.523 1 92.62 97 GLY B CA 1
ATOM 1912 C C . GLY B 1 97 ? 7.82 18.938 -4.832 1 92.62 97 GLY B C 1
ATOM 1913 O O . GLY B 1 97 ? 8.312 18.547 -5.895 1 92.62 97 GLY B O 1
ATOM 1914 N N . ILE B 1 98 ? 8.43 19.703 -3.875 1 89.81 98 ILE B N 1
ATOM 1915 C CA . ILE B 1 98 ? 9.836 20.062 -4.023 1 89.81 98 ILE B CA 1
ATOM 1916 C C . ILE B 1 98 ? 10.602 19.703 -2.754 1 89.81 98 ILE B C 1
ATOM 1918 O O . ILE B 1 98 ? 10.102 19.875 -1.643 1 89.81 98 ILE B O 1
ATOM 1922 N N . VAL B 1 99 ? 11.758 19.188 -2.998 1 85.88 99 VAL B N 1
ATOM 1923 C CA . VAL B 1 99 ? 12.695 19 -1.891 1 85.88 99 VAL B CA 1
ATOM 1924 C C . VAL B 1 99 ? 13.328 20.328 -1.522 1 85.88 99 VAL B C 1
ATOM 1926 O O . VAL B 1 99 ? 14.031 20.938 -2.34 1 85.88 99 VAL B O 1
ATOM 1929 N N . ARG B 1 100 ? 13.188 20.688 -0.285 1 85.62 100 ARG B N 1
ATOM 1930 C CA . ARG B 1 100 ? 13.594 22.031 0.081 1 85.62 100 ARG B CA 1
ATOM 1931 C C . ARG B 1 100 ? 15.109 22.203 -0.024 1 85.62 100 ARG B C 1
ATOM 1933 O O . ARG B 1 100 ? 15.602 23.219 -0.52 1 85.62 100 ARG B O 1
ATOM 1940 N N . ALA B 1 101 ? 15.844 21.203 0.37 1 81.38 101 ALA B N 1
ATOM 1941 C CA . ALA B 1 101 ? 17.297 21.266 0.413 1 81.38 101 ALA B CA 1
ATOM 1942 C C . ALA B 1 101 ? 17.891 21.422 -0.99 1 81.38 101 ALA B C 1
ATOM 1944 O O . ALA B 1 101 ? 18.875 22.125 -1.187 1 81.38 101 ALA B O 1
ATOM 1945 N N . THR B 1 102 ? 17.266 20.859 -1.999 1 82.88 102 THR B N 1
ATOM 1946 C CA . THR B 1 102 ? 17.859 20.797 -3.332 1 82.88 102 THR B CA 1
ATOM 1947 C C . THR B 1 102 ? 17.031 21.609 -4.328 1 82.88 102 THR B C 1
ATOM 1949 O O . THR B 1 102 ? 17.5 21.938 -5.414 1 82.88 102 THR B O 1
ATOM 1952 N N . GLY B 1 103 ? 15.766 21.828 -3.951 1 87.88 103 GLY B N 1
ATOM 1953 C CA . GLY B 1 103 ? 14.859 22.5 -4.867 1 87.88 103 GLY B CA 1
ATOM 1954 C C . GLY B 1 103 ? 14.336 21.578 -5.961 1 87.88 103 GLY B C 1
ATOM 1955 O O . GLY B 1 103 ? 13.578 22.016 -6.832 1 87.88 103 GLY B O 1
ATOM 1956 N N . LYS B 1 104 ? 14.703 20.359 -5.969 1 87.06 104 LYS B N 1
ATOM 1957 C CA . LYS B 1 104 ? 14.297 19.406 -7.004 1 87.06 104 LYS B CA 1
ATOM 1958 C C . LYS B 1 104 ? 12.891 18.875 -6.746 1 87.06 104 LYS B C 1
ATOM 1960 O O . LYS B 1 104 ? 12.492 18.688 -5.59 1 87.06 104 LYS B O 1
ATOM 1965 N N . PRO B 1 105 ? 12.18 18.609 -7.875 1 89.62 105 PRO B N 1
ATOM 1966 C CA . PRO B 1 105 ? 10.844 18.031 -7.703 1 89.62 105 PRO B CA 1
ATOM 1967 C C . PRO B 1 105 ? 10.875 16.578 -7.27 1 89.62 105 PRO B C 1
ATOM 1969 O O . PRO B 1 105 ? 11.875 15.883 -7.477 1 89.62 105 PRO B O 1
ATOM 1972 N N . TYR B 1 106 ? 9.773 16.203 -6.645 1 86.62 106 TYR B N 1
ATOM 1973 C CA . TYR B 1 106 ? 9.578 14.797 -6.309 1 86.62 106 TYR B CA 1
ATOM 1974 C C . TYR B 1 106 ? 8.141 14.367 -6.547 1 86.62 106 TYR B C 1
ATOM 1976 O O . TYR B 1 106 ? 7.227 15.203 -6.543 1 86.62 106 TYR B O 1
ATOM 1984 N N . ASP B 1 107 ? 8 13.133 -6.883 1 90.25 107 ASP B N 1
ATOM 1985 C CA . ASP B 1 107 ? 6.723 12.438 -6.984 1 90.25 107 ASP B CA 1
ATOM 1986 C C . ASP B 1 107 ? 6.727 11.156 -6.156 1 90.25 107 ASP B C 1
ATOM 1988 O O . ASP B 1 107 ? 7.59 10.289 -6.336 1 90.25 107 ASP B O 1
ATOM 1992 N N . ILE B 1 108 ? 5.738 11.102 -5.25 1 91 108 ILE B N 1
ATOM 1993 C CA . ILE B 1 108 ? 5.668 9.898 -4.434 1 91 108 ILE B CA 1
ATOM 1994 C C . ILE B 1 108 ? 4.234 9.375 -4.41 1 91 108 ILE B C 1
ATOM 1996 O O . ILE B 1 108 ? 3.287 10.141 -4.234 1 91 108 ILE B O 1
ATOM 2000 N N . ASP B 1 109 ? 4.117 8.125 -4.586 1 94.12 109 ASP B N 1
ATOM 2001 C CA . ASP B 1 109 ? 2.824 7.445 -4.516 1 94.12 109 ASP B CA 1
ATOM 2002 C C . ASP B 1 109 ? 2.615 6.801 -3.148 1 94.12 109 ASP B C 1
ATOM 2004 O O . ASP B 1 109 ? 3.574 6.352 -2.516 1 94.12 109 ASP B O 1
ATOM 2008 N N . TYR B 1 110 ? 1.321 6.734 -2.76 1 96.06 110 TYR B N 1
ATOM 2009 C CA . TYR B 1 110 ? 0.91 6.207 -1.464 1 96.06 110 TYR B CA 1
ATOM 2010 C C . TYR B 1 110 ? -0.323 5.324 -1.602 1 96.06 110 TYR B C 1
ATOM 2012 O O . TYR B 1 110 ? -1.073 5.441 -2.574 1 96.06 110 TYR B O 1
ATOM 2020 N N . VAL B 1 111 ? -0.493 4.473 -0.689 1 98.19 111 VAL B N 1
ATOM 2021 C CA . VAL B 1 111 ? -1.786 3.885 -0.357 1 98.19 111 VAL B CA 1
ATOM 2022 C C . VAL B 1 111 ? -2.018 3.965 1.15 1 98.19 111 VAL B C 1
ATOM 2024 O O . VAL B 1 111 ? -1.146 3.594 1.939 1 98.19 111 VAL B O 1
ATOM 2027 N N . VAL B 1 112 ? -3.148 4.484 1.581 1 98.56 112 VAL B N 1
ATOM 2028 C CA . VAL B 1 112 ? -3.443 4.742 2.986 1 98.56 112 VAL B CA 1
ATOM 2029 C C . VAL B 1 112 ? -4.785 4.109 3.357 1 98.56 112 VAL B C 1
ATOM 2031 O O . VAL B 1 112 ? -5.766 4.242 2.621 1 98.56 112 VAL B O 1
ATOM 2034 N N . VAL B 1 113 ? -4.793 3.336 4.406 1 98.75 113 VAL B N 1
ATOM 2035 C CA . VAL B 1 113 ? -6.043 2.875 5.004 1 98.75 113 VAL B CA 1
ATOM 2036 C C . VAL B 1 113 ? -6.445 3.811 6.145 1 98.75 113 VAL B C 1
ATOM 2038 O O . VAL B 1 113 ? -5.734 3.916 7.148 1 98.75 113 VAL B O 1
ATOM 2041 N N . ILE B 1 114 ? -7.559 4.449 6.02 1 98.81 114 ILE B N 1
ATOM 2042 C CA . ILE B 1 114 ? -7.984 5.484 6.953 1 98.81 114 ILE B CA 1
ATOM 2043 C C . ILE B 1 114 ? -9.312 5.09 7.594 1 98.81 114 ILE B C 1
ATOM 2045 O O . ILE B 1 114 ? -10.289 4.824 6.895 1 98.81 114 ILE B O 1
ATOM 2049 N N . THR B 1 115 ? -9.312 5.012 8.875 1 98.81 115 THR B N 1
ATOM 2050 C CA . THR B 1 115 ? -10.555 4.801 9.617 1 98.81 115 THR B CA 1
ATOM 2051 C C . THR B 1 115 ? -10.898 6.031 10.453 1 98.81 115 THR B C 1
ATOM 2053 O O . THR B 1 115 ? -10.086 6.492 11.25 1 98.81 115 THR B O 1
ATOM 2056 N N . VAL B 1 116 ? -12.102 6.531 10.258 1 98.75 116 VAL B N 1
ATOM 2057 C CA . VAL B 1 116 ? -12.578 7.73 10.938 1 98.75 116 VAL B CA 1
ATOM 2058 C C . VAL B 1 116 ? -13.766 7.383 11.828 1 98.75 116 VAL B C 1
ATOM 2060 O O . VAL B 1 116 ? -14.719 6.742 11.383 1 98.75 116 VAL B O 1
ATOM 2063 N N . GLY B 1 117 ? -13.664 7.75 13.039 1 97.69 117 GLY B N 1
ATOM 2064 C CA . GLY B 1 117 ? -14.766 7.629 13.977 1 97.69 117 GLY B CA 1
ATOM 2065 C C . GLY B 1 117 ? -15.406 8.961 14.32 1 97.69 117 GLY B C 1
ATOM 2066 O O . GLY B 1 117 ? -15.203 9.953 13.617 1 97.69 117 GLY B O 1
ATOM 2067 N N . ASP B 1 118 ? -16.109 8.953 15.336 1 96 118 ASP B N 1
ATOM 2068 C CA . ASP B 1 118 ? -16.875 10.133 15.719 1 96 118 ASP B CA 1
ATOM 2069 C C . ASP B 1 118 ? -15.953 11.258 16.188 1 96 118 ASP B C 1
ATOM 2071 O O . ASP B 1 118 ? -16.281 12.438 16.047 1 96 118 ASP B O 1
ATOM 2075 N N . GLU B 1 119 ? -14.867 10.914 16.703 1 97.44 119 GLU B N 1
ATOM 2076 C CA . GLU B 1 119 ? -14.008 11.93 17.297 1 97.44 119 GLU B CA 1
ATOM 2077 C C . GLU B 1 119 ? -12.836 12.266 16.375 1 97.44 119 GLU B C 1
ATOM 2079 O O . GLU B 1 119 ? -11.922 13 16.766 1 97.44 119 GLU B O 1
ATOM 2084 N N . GLY B 1 120 ? -12.82 11.672 15.148 1 98.44 120 GLY B N 1
ATOM 2085 C CA . GLY B 1 120 ? -11.727 11.898 14.211 1 98.44 120 GLY B CA 1
ATOM 2086 C C . GLY B 1 120 ? -11.102 10.609 13.703 1 98.44 120 GLY B C 1
ATOM 2087 O O . GLY B 1 120 ? -11.727 9.555 13.75 1 98.44 120 GLY B O 1
ATOM 2088 N N . ILE B 1 121 ? -9.891 10.734 13.211 1 98.81 121 ILE B N 1
ATOM 2089 C CA . ILE B 1 121 ? -9.18 9.594 12.641 1 98.81 121 ILE B CA 1
ATOM 2090 C C . ILE B 1 121 ? -8.766 8.633 13.758 1 98.81 121 ILE B C 1
ATOM 2092 O O . ILE B 1 121 ? -8.016 9.008 14.656 1 98.81 121 ILE B O 1
ATOM 2096 N N . GLU B 1 122 ? -9.242 7.461 13.656 1 98.81 122 GLU B N 1
ATOM 2097 C CA . GLU B 1 122 ? -8.914 6.422 14.625 1 98.81 122 GLU B CA 1
ATOM 2098 C C . GLU B 1 122 ? -7.668 5.645 14.203 1 98.81 122 GLU B C 1
ATOM 2100 O O . GLU B 1 122 ? -6.914 5.156 15.047 1 98.81 122 GLU B O 1
ATOM 2105 N N . SER B 1 123 ? -7.559 5.473 12.977 1 98.75 123 SER B N 1
ATOM 2106 C CA . SER B 1 123 ? -6.414 4.75 12.438 1 98.75 123 SER B CA 1
ATOM 2107 C C . SER B 1 123 ? -6.023 5.289 11.062 1 98.75 123 SER B C 1
ATOM 2109 O O . SER B 1 123 ? -6.883 5.492 10.203 1 98.75 123 SER B O 1
ATOM 2111 N N . PHE B 1 124 ? -4.777 5.637 10.891 1 98.62 124 PHE B N 1
ATOM 2112 C CA . PHE B 1 124 ? -4.137 6.094 9.664 1 98.62 124 PHE B CA 1
ATOM 2113 C C . PHE B 1 124 ? -2.918 5.238 9.336 1 98.62 124 PHE B C 1
ATOM 2115 O O . PHE B 1 124 ? -1.835 5.457 9.883 1 98.62 124 PHE B O 1
ATOM 2122 N N . ARG B 1 125 ? -3.086 4.199 8.516 1 98.31 125 ARG B N 1
ATOM 2123 C CA . ARG B 1 125 ? -1.982 3.336 8.102 1 98.31 125 ARG B CA 1
ATOM 2124 C C . ARG B 1 125 ? -1.472 3.729 6.719 1 98.31 125 ARG B C 1
ATOM 2126 O O . ARG B 1 125 ? -2.131 3.465 5.711 1 98.31 125 ARG B O 1
ATOM 2133 N N . ASP B 1 126 ? -0.34 4.348 6.691 1 97.69 126 ASP B N 1
ATOM 2134 C CA . ASP B 1 126 ? 0.238 5.004 5.523 1 97.69 126 ASP B CA 1
ATOM 2135 C C . ASP B 1 126 ? 1.362 4.16 4.922 1 97.69 126 ASP B C 1
ATOM 2137 O O . ASP B 1 126 ? 2.447 4.062 5.5 1 97.69 126 ASP B O 1
ATOM 2141 N N . TYR B 1 127 ? 1.107 3.535 3.777 1 97.12 127 TYR B N 1
ATOM 2142 C CA . TYR B 1 127 ? 2.096 2.771 3.023 1 97.12 127 TYR B CA 1
ATOM 2143 C C . TYR B 1 127 ? 2.791 3.65 1.989 1 97.12 127 TYR B C 1
ATOM 2145 O O . TYR B 1 127 ? 2.139 4.215 1.108 1 97.12 127 TYR B O 1
ATOM 2153 N N . TRP B 1 128 ? 4.07 3.732 2.08 1 92.5 128 TRP B N 1
ATOM 2154 C CA . TRP B 1 128 ? 4.871 4.48 1.116 1 92.5 128 TRP B CA 1
ATOM 2155 C C . TRP B 1 128 ? 6.117 3.701 0.719 1 92.5 128 TRP B C 1
ATOM 2157 O O . TRP B 1 128 ? 6.484 2.727 1.378 1 92.5 128 TRP B O 1
ATOM 2167 N N . ASN B 1 129 ? 6.719 4.18 -0.365 1 88.62 129 ASN B N 1
ATOM 2168 C CA . ASN B 1 129 ? 7.957 3.607 -0.882 1 88.62 129 ASN B CA 1
ATOM 2169 C C . ASN B 1 129 ? 9.18 4.234 -0.226 1 88.62 129 ASN B C 1
ATOM 2171 O O . ASN B 1 129 ? 9.523 5.383 -0.512 1 88.62 129 ASN B O 1
ATOM 2175 N N . PRO B 1 130 ? 9.859 3.514 0.603 1 83.88 130 PRO B N 1
ATOM 2176 C CA . PRO B 1 130 ? 10.992 4.113 1.31 1 83.88 130 PRO B CA 1
ATOM 2177 C C . PRO B 1 130 ? 12.102 4.566 0.365 1 83.88 130 PRO B C 1
ATOM 2179 O O . PRO B 1 130 ? 12.812 5.531 0.66 1 83.88 130 PRO B O 1
ATOM 2182 N N . LEU B 1 131 ? 12.258 3.93 -0.684 1 78.62 131 LEU B N 1
ATOM 2183 C CA . LEU B 1 131 ? 13.281 4.324 -1.646 1 78.62 131 LEU B CA 1
ATOM 2184 C C . LEU B 1 131 ? 12.938 5.66 -2.295 1 78.62 131 LEU B C 1
ATOM 2186 O O . LEU B 1 131 ? 13.812 6.492 -2.523 1 78.62 131 LEU B O 1
ATOM 2190 N N . ALA B 1 132 ? 11.758 5.77 -2.625 1 75.88 132 ALA B N 1
ATOM 2191 C CA . ALA B 1 132 ? 11.312 7.031 -3.211 1 75.88 132 ALA B CA 1
ATOM 2192 C C . ALA B 1 132 ? 11.477 8.18 -2.227 1 75.88 132 ALA B C 1
ATOM 2194 O O . ALA B 1 132 ? 11.906 9.273 -2.607 1 75.88 132 ALA B O 1
ATOM 2195 N N . ILE B 1 133 ? 11.203 7.926 -0.985 1 75.44 133 ILE B N 1
ATOM 2196 C CA . ILE B 1 133 ? 11.344 8.945 0.046 1 75.44 133 ILE B CA 1
ATOM 2197 C C . ILE B 1 133 ? 12.82 9.289 0.235 1 75.44 133 ILE B C 1
ATOM 2199 O O . ILE B 1 133 ? 13.188 10.469 0.312 1 75.44 133 ILE B O 1
ATOM 2203 N N . ALA B 1 134 ? 13.617 8.266 0.313 1 73.56 134 ALA B N 1
ATOM 2204 C CA . ALA B 1 134 ? 15.055 8.477 0.482 1 73.56 134 ALA B CA 1
ATOM 2205 C C . ALA B 1 134 ? 15.648 9.203 -0.718 1 73.56 134 ALA B C 1
ATOM 2207 O O . ALA B 1 134 ? 16.516 10.07 -0.56 1 73.56 134 ALA B O 1
ATOM 2208 N N . GLY B 1 135 ? 15.297 8.805 -1.837 1 68.38 135 GLY B N 1
ATOM 2209 C CA . GLY B 1 135 ? 15.758 9.484 -3.037 1 68.38 135 GLY B CA 1
ATOM 2210 C C . GLY B 1 135 ? 15.398 10.961 -3.064 1 68.38 135 GLY B C 1
ATOM 2211 O O . GLY B 1 135 ? 16.219 11.797 -3.459 1 68.38 135 GLY B O 1
ATOM 2212 N N . ALA B 1 136 ? 14.297 11.219 -2.66 1 66.81 136 ALA B N 1
ATOM 2213 C CA . ALA B 1 136 ? 13.82 12.602 -2.645 1 66.81 136 ALA B CA 1
ATOM 2214 C C . ALA B 1 136 ? 14.602 13.43 -1.628 1 66.81 136 ALA B C 1
ATOM 2216 O O . ALA B 1 136 ? 14.898 14.602 -1.873 1 66.81 136 ALA B O 1
ATOM 2217 N N . THR B 1 137 ? 15.008 12.758 -0.574 1 68.38 137 THR B N 1
ATOM 2218 C CA . THR B 1 137 ? 15.617 13.516 0.51 1 68.38 137 THR B CA 1
ATOM 2219 C C . THR B 1 137 ? 17.141 13.344 0.506 1 68.38 137 THR B C 1
ATOM 2221 O O . THR B 1 137 ? 17.844 14 1.272 1 68.38 137 THR B O 1
ATOM 2224 N N . GLY B 1 138 ? 17.688 12.57 -0.444 1 61.69 138 GLY B N 1
ATOM 2225 C CA . GLY B 1 138 ? 19.109 12.367 -0.565 1 61.69 138 GLY B CA 1
ATOM 2226 C C . GLY B 1 138 ? 19.656 11.328 0.399 1 61.69 138 GLY B C 1
ATOM 2227 O O . GLY B 1 138 ? 20.828 11.352 0.755 1 61.69 138 GLY B O 1
ATOM 2228 N N . GLY B 1 139 ? 18.875 10.414 0.761 1 61.69 139 GLY B N 1
ATOM 2229 C CA . GLY B 1 139 ? 19.359 9.508 1.794 1 61.69 139 GLY B CA 1
ATOM 2230 C C . GLY B 1 139 ? 19.312 8.047 1.376 1 61.69 139 GLY B C 1
ATOM 2231 O O . GLY B 1 139 ? 19.203 7.156 2.221 1 61.69 139 GLY B O 1
ATOM 2232 N N . VAL B 1 140 ? 19.469 7.828 0.165 1 58.94 140 VAL B N 1
ATOM 2233 C CA . VAL B 1 140 ? 19.281 6.461 -0.312 1 58.94 140 VAL B CA 1
ATOM 2234 C C . VAL B 1 140 ? 20.359 5.555 0.297 1 58.94 140 VAL B C 1
ATOM 2236 O O . VAL B 1 140 ? 20.062 4.438 0.722 1 58.94 140 VAL B O 1
ATOM 2239 N N . GLU B 1 141 ? 21.484 6.145 0.305 1 59.31 141 GLU B N 1
ATOM 2240 C CA . GLU B 1 141 ? 22.578 5.34 0.843 1 59.31 141 GLU B CA 1
ATOM 2241 C C . GLU B 1 141 ? 22.344 5.012 2.316 1 59.31 141 GLU B C 1
ATOM 2243 O O . GLU B 1 141 ? 22.578 3.883 2.75 1 59.31 141 GLU B O 1
ATOM 2248 N N . ALA B 1 142 ? 21.984 6 2.996 1 56.78 142 ALA B N 1
ATOM 2249 C CA . ALA B 1 142 ? 21.734 5.789 4.422 1 56.78 142 ALA B CA 1
ATOM 2250 C C . ALA B 1 142 ? 20.609 4.781 4.641 1 56.78 142 ALA B C 1
ATOM 2252 O O . ALA B 1 142 ? 20.703 3.918 5.516 1 56.78 142 ALA B O 1
ATOM 2253 N N . LEU B 1 143 ? 19.75 4.848 3.824 1 60.72 143 LEU B N 1
ATOM 2254 C CA . LEU B 1 143 ? 18.594 3.959 3.938 1 60.72 143 LEU B CA 1
ATOM 2255 C C . LEU B 1 143 ? 18.984 2.531 3.551 1 60.72 143 LEU B C 1
ATOM 2257 O O . LEU B 1 143 ? 18.578 1.577 4.223 1 60.72 143 LEU B O 1
ATOM 2261 N N . ALA B 1 144 ? 19.781 2.488 2.447 1 59.31 144 ALA B N 1
ATOM 2262 C CA . ALA B 1 144 ? 20.25 1.176 2 1 59.31 144 ALA B CA 1
ATOM 2263 C C . ALA B 1 144 ? 21.047 0.47 3.096 1 59.31 144 ALA B C 1
ATOM 2265 O O . ALA B 1 144 ? 20.906 -0.741 3.285 1 59.31 144 ALA B O 1
ATOM 2266 N N . SER B 1 145 ? 21.828 1.26 3.76 1 60 145 SER B N 1
ATOM 2267 C CA . SER B 1 145 ? 22.656 0.718 4.84 1 60 145 SER B CA 1
ATOM 2268 C C . SER B 1 145 ? 21.781 0.202 5.984 1 60 145 SER B C 1
ATOM 2270 O O . SER B 1 145 ? 22.094 -0.821 6.594 1 60 145 SER B O 1
ATOM 2272 N N . ALA B 1 146 ? 20.844 0.794 6.27 1 55.56 146 ALA B N 1
ATOM 2273 C CA . ALA B 1 146 ? 19.938 0.398 7.348 1 55.56 146 ALA B CA 1
ATOM 2274 C C . ALA B 1 146 ? 19.266 -0.941 7.047 1 55.56 146 ALA B C 1
ATOM 2276 O O . ALA B 1 146 ? 19.016 -1.73 7.957 1 55.56 146 ALA B O 1
ATOM 2277 N N . PHE B 1 147 ? 19.109 -1.164 5.824 1 58.03 147 PHE B N 1
ATOM 2278 C CA . PHE B 1 147 ? 18.406 -2.387 5.438 1 58.03 147 PHE B CA 1
ATOM 2279 C C . PHE B 1 147 ? 19.406 -3.504 5.145 1 58.03 147 PHE B C 1
ATOM 2281 O O . PHE B 1 147 ? 19.047 -4.684 5.16 1 58.03 147 PHE B O 1
ATOM 2288 N N . SER B 1 148 ? 20.594 -3.188 4.695 1 53.78 148 SER B N 1
ATOM 2289 C CA . SER B 1 148 ? 21.578 -4.215 4.398 1 53.78 148 SER B CA 1
ATOM 2290 C C . SER B 1 148 ? 22.141 -4.824 5.68 1 53.78 148 SER B C 1
ATOM 2292 O O . SER B 1 148 ? 22.797 -5.871 5.641 1 53.78 148 SER B O 1
ATOM 2294 N N . GLY B 1 149 ? 21.641 -4.723 6.777 1 46.59 149 GLY B N 1
ATOM 2295 C CA . GLY B 1 149 ? 22.266 -5.309 7.949 1 46.59 149 GLY B CA 1
ATOM 2296 C C . GLY B 1 149 ? 23.688 -4.816 8.164 1 46.59 149 GLY B C 1
ATOM 2297 O O . GLY B 1 149 ? 24.406 -5.32 9.039 1 46.59 149 GLY B O 1
ATOM 2298 N N . ASP B 1 150 ? 24.359 -4.254 7.34 1 38.03 150 ASP B N 1
ATOM 2299 C CA . ASP B 1 150 ? 25.734 -3.85 7.656 1 38.03 150 ASP B CA 1
ATOM 2300 C C . ASP B 1 150 ? 25.75 -2.732 8.695 1 38.03 150 ASP B C 1
ATOM 2302 O O . ASP B 1 150 ? 26.75 -2.047 8.867 1 38.03 150 ASP B O 1
ATOM 2306 N N . GLY B 1 151 ? 24.891 -2.279 9.273 1 30.73 151 GLY B N 1
ATOM 2307 C CA . GLY B 1 151 ? 25.172 -1.357 10.359 1 30.73 151 GLY B CA 1
ATOM 2308 C C . GLY B 1 151 ? 26.297 -1.821 11.266 1 30.73 151 GLY B C 1
ATOM 2309 O O . GLY B 1 151 ? 26.453 -3.02 11.508 1 30.73 151 GLY B O 1
ATOM 2310 N N . GLN B 1 152 ? 27.297 -0.84 11.555 1 24.48 152 GLN B N 1
ATOM 2311 C CA . GLN B 1 152 ? 28.375 -0.983 12.523 1 24.48 152 GLN B CA 1
ATOM 2312 C C . GLN B 1 152 ? 27.859 -1.484 13.867 1 24.48 152 GLN B C 1
ATOM 2314 O O . GLN B 1 152 ? 26.75 -1.138 14.273 1 24.48 152 GLN B O 1
#

Organism: Mycolicibacterium smegmatis (strain ATCC 700084 / mc(2)155) (NCBI:txid246196)

Solvent-accessible surface area (backbone atoms only — not comparable to full-atom values): 15520 Å² total; per-residue (Å²): 128,85,63,53,58,66,57,33,32,51,50,32,52,50,52,51,50,50,38,53,52,19,49,58,67,67,34,55,62,64,36,21,62,45,32,10,81,77,9,36,39,41,44,84,48,52,60,91,86,58,80,62,36,51,13,31,67,41,36,34,58,55,47,59,64,50,60,71,47,44,44,59,70,44,74,76,48,76,47,78,41,51,26,68,51,38,30,30,37,38,36,38,35,27,40,29,30,31,21,58,89,76,63,44,76,42,75,47,58,39,42,32,45,36,31,35,55,94,68,24,28,48,34,37,42,42,37,47,35,53,58,59,53,22,39,57,72,71,32,31,66,63,52,35,39,68,56,59,67,66,65,132,129,86,65,54,59,68,56,34,32,51,50,32,52,50,50,52,51,50,38,52,52,20,51,58,69,68,34,54,62,64,35,22,62,46,33,11,81,77,8,36,38,40,45,84,47,52,62,90,86,57,78,62,37,50,13,31,66,41,36,32,59,56,46,58,64,51,59,70,47,42,44,59,71,42,73,77,46,75,46,76,42,51,25,68,51,39,30,31,38,37,37,38,34,27,43,28,30,30,20,58,89,76,62,44,75,41,77,48,58,39,42,30,44,37,30,35,55,96,69,26,29,47,35,38,42,44,39,49,38,54,60,57,52,21,41,56,70,69,34,30,65,63,51,34,39,68,55,59,66,65,65,132